Protein AF-A0A4Q2YYF9-F1 (afdb_monomer)

Solvent-accessible surface area (backbone atoms only — not comparable to full-atom values): 12069 Å² total; per-residue (Å²): 69,35,66,49,7,43,33,12,16,37,88,50,88,86,44,60,42,99,84,64,81,44,65,58,60,72,81,36,48,49,81,57,51,71,94,77,40,59,42,54,37,54,42,46,52,50,49,33,54,46,21,55,75,68,75,37,58,54,47,47,40,63,22,28,64,71,52,67,49,74,53,102,87,42,66,35,30,38,32,42,22,100,20,32,44,26,36,84,48,17,44,69,25,68,82,35,46,44,74,30,71,40,60,54,90,83,30,74,89,51,52,39,12,24,14,31,52,35,36,60,44,36,26,34,38,34,38,45,47,80,60,90,97,35,54,32,32,44,35,34,30,32,32,33,44,78,68,59,68,70,57,50,50,53,56,27,68,75,68,55,68,50,32,18,42,30,42,32,36,57,17,71,50,53,73,66,59,45,68,74,61,58,90,59,59,58,36,37,40,32,51,28,92,37,65,73,52,26,50,51,50,48,53,52,42,48,52,52,44,40,74,74,68,31,51,67,44,83,45,55,33,88,55,48,79,92,59,80,127

Secondary structure (DSSP, 8-state):
-HHHHHHT-SS----B-TTSSSBTTTTS-----GGG-HHHHHHHHHHHHHHHHHT----EEEEEEEEEEEETTEEEEEE--SSB--GGGBTTGGGG-B-PBPPTTT-TT--B-BB-BBPPEEEEEEEEEESSSSEEEEEEEEEE----HHHHHHHHHTS-TTS-BEEEEETT--HHHHHHH--SSEEEEEE-SSHHHHHHHHHHHHHHHHHTT-EEEEES-SS-TTS--

pLDDT: mean 95.84, std 5.52, range [49.62, 98.81]

Sequence (229 aa):
DLVEGMLNNSDRPPVRSRDGKRVLHDGKPLVHFNEVDECAGLDGIMTRRVHEALGQPVESTLHDVRWGALHEGEFVWVFLISGAAPPAHFTGGWKGAHGFRQPAMYFPKGGSTLHGISRPGEIIWSRVFVKGDRLHMDIGRGKAIELPEEETRARLEGTTPQWPIMHAVIYGVSRDQFMARHQANHVQVAYADSPGKADACLFAKASFARSLGMTVTLCGELSDPSNPS

Radius of gyration: 17.06 Å; Cα contacts (8 Å, |Δi|>4): 512; chains: 1; bounding box: 44×43×47 Å

Nearest PDB structures (foldseek):
  3a9r-assembly1_A  TM=7.922E-01  e=5.470E-12  Aeribacillus pallidus
  1fui-assembly1_A  TM=7.772E-01  e=7.875E-12  Escherichia coli K-12
  4c21-assembly1_B  TM=7.700E-01  e=4.060E-11  Streptococcus pneumoniae TIGR4
  6k1g-assembly1_D  TM=7.700E-01  e=7.920E-11  Raoultella planticola
  4c22-assembly1_B  TM=7.698E-01  e=9.503E-11  Streptococcus pneumoniae TIGR4

Mean predicted aligned error: 3.25 Å

Structure (mmCIF, N/CA/C/O backbone):
data_AF-A0A4Q2YYF9-F1
#
_entry.id   AF-A0A4Q2YYF9-F1
#
loop_
_atom_site.group_PDB
_atom_site.id
_atom_site.type_symbol
_atom_site.label_atom_id
_atom_site.label_alt_id
_atom_site.label_comp_id
_atom_site.label_asym_id
_atom_site.label_entity_id
_atom_site.label_seq_id
_atom_site.pdbx_PDB_ins_code
_atom_site.Cartn_x
_atom_site.Cartn_y
_atom_site.Cartn_z
_atom_site.occupancy
_atom_site.B_iso_or_equiv
_atom_site.auth_seq_id
_atom_site.auth_comp_id
_atom_site.auth_asym_id
_atom_site.auth_atom_id
_atom_site.pdbx_PDB_model_num
ATOM 1 N N . ASP A 1 1 ? 12.441 -10.433 -6.466 1.00 86.31 1 ASP A N 1
ATOM 2 C CA . ASP A 1 1 ? 11.686 -9.200 -6.167 1.00 86.31 1 ASP A CA 1
ATOM 3 C C . ASP A 1 1 ? 11.261 -8.415 -7.392 1.00 86.31 1 ASP A C 1
ATOM 5 O O . ASP A 1 1 ? 10.068 -8.215 -7.526 1.00 86.31 1 ASP A O 1
ATOM 9 N N . LEU A 1 2 ? 12.139 -8.019 -8.330 1.00 91.44 2 LEU A N 1
ATOM 10 C CA . LEU A 1 2 ? 11.708 -7.209 -9.493 1.00 91.44 2 LEU A CA 1
ATOM 11 C C . LEU A 1 2 ? 10.456 -7.751 -10.194 1.00 91.44 2 LEU A C 1
ATOM 13 O O . LEU A 1 2 ? 9.518 -7.011 -10.484 1.00 91.44 2 LEU A O 1
ATOM 17 N N . VAL A 1 3 ? 10.435 -9.064 -10.427 1.00 92.25 3 VAL A N 1
ATOM 18 C CA . VAL A 1 3 ? 9.301 -9.750 -11.050 1.00 92.25 3 VAL A CA 1
ATOM 19 C C . VAL A 1 3 ? 8.027 -9.628 -10.211 1.00 92.25 3 VAL A C 1
ATOM 21 O O . VAL A 1 3 ? 6.958 -9.483 -10.778 1.00 92.25 3 VAL A O 1
ATOM 24 N N . GLU A 1 4 ? 8.117 -9.636 -8.887 1.00 92.31 4 GLU A N 1
ATOM 25 C CA . GLU A 1 4 ? 6.970 -9.588 -7.973 1.00 92.31 4 GLU A CA 1
ATOM 26 C C . GLU A 1 4 ? 6.233 -8.249 -8.080 1.00 92.31 4 GLU A C 1
ATOM 28 O O . GLU A 1 4 ? 5.022 -8.227 -8.301 1.00 92.31 4 GLU A O 1
ATOM 33 N N . GLY A 1 5 ? 6.971 -7.133 -8.042 1.00 93.81 5 GLY A N 1
ATOM 34 C CA . GLY A 1 5 ? 6.396 -5.805 -8.275 1.00 93.81 5 GLY A CA 1
ATOM 35 C C . GLY A 1 5 ? 5.828 -5.669 -9.690 1.00 93.81 5 GLY A C 1
ATOM 36 O O . GLY A 1 5 ? 4.712 -5.189 -9.871 1.00 93.81 5 GLY A O 1
ATOM 37 N N . MET A 1 6 ? 6.546 -6.172 -10.700 1.00 95.25 6 MET A N 1
ATOM 38 C CA . MET A 1 6 ? 6.077 -6.168 -12.090 1.00 95.25 6 MET A CA 1
ATOM 39 C C . MET A 1 6 ? 4.793 -6.990 -12.292 1.00 95.25 6 MET A C 1
ATOM 41 O O . MET A 1 6 ? 3.931 -6.586 -13.068 1.00 95.25 6 MET A O 1
ATOM 45 N N . LEU A 1 7 ? 4.649 -8.140 -11.626 1.00 94.62 7 LEU A N 1
ATOM 46 C CA . LEU A 1 7 ? 3.450 -8.978 -11.723 1.00 94.62 7 LEU A CA 1
ATOM 47 C C . LEU A 1 7 ? 2.224 -8.273 -11.135 1.00 94.62 7 LEU A C 1
ATOM 49 O O . LEU A 1 7 ? 1.142 -8.377 -11.712 1.00 94.62 7 LEU A O 1
ATOM 53 N N . ASN A 1 8 ? 2.409 -7.487 -10.074 1.00 96.00 8 ASN A N 1
ATOM 54 C CA . ASN A 1 8 ? 1.364 -6.654 -9.481 1.00 96.00 8 ASN A CA 1
ATOM 55 C C . ASN A 1 8 ? 1.016 -5.391 -10.295 1.00 96.00 8 ASN A C 1
ATOM 57 O O . ASN A 1 8 ? 0.161 -4.621 -9.860 1.00 96.00 8 ASN A O 1
ATOM 61 N N . ASN A 1 9 ? 1.621 -5.181 -11.470 1.00 96.94 9 ASN A N 1
ATOM 62 C CA . ASN A 1 9 ? 1.365 -4.043 -12.355 1.00 96.94 9 ASN A CA 1
ATOM 63 C C . ASN A 1 9 ? 0.553 -4.465 -13.593 1.00 96.94 9 ASN A C 1
ATOM 65 O O . ASN A 1 9 ? 0.858 -5.492 -14.204 1.00 96.94 9 ASN A O 1
ATOM 69 N N . SER A 1 10 ? -0.460 -3.691 -14.005 1.00 95.44 10 SER A N 1
ATOM 70 C CA . SER A 1 10 ? -1.217 -4.010 -15.234 1.00 95.44 10 SER A CA 1
ATOM 71 C C . SER A 1 10 ? -0.382 -3.805 -16.494 1.00 95.44 10 SER A C 1
ATOM 73 O O . SER A 1 10 ? -0.441 -4.618 -17.416 1.00 95.44 10 SER A O 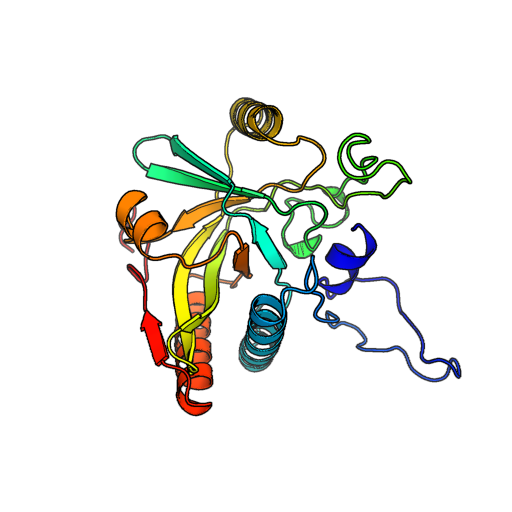1
ATOM 75 N N . ASP A 1 11 ? 0.411 -2.731 -16.517 1.00 95.12 11 ASP A N 1
ATOM 76 C CA . ASP A 1 11 ? 1.368 -2.439 -17.582 1.00 95.12 11 ASP A CA 1
ATOM 77 C C . ASP A 1 11 ? 2.648 -3.253 -17.360 1.00 95.12 11 ASP A C 1
ATOM 79 O O . ASP A 1 11 ? 3.580 -2.828 -16.670 1.00 95.12 11 ASP A O 1
ATOM 83 N N . ARG A 1 12 ? 2.663 -4.480 -17.877 1.00 93.19 12 ARG A N 1
ATOM 84 C CA . ARG A 1 12 ? 3.787 -5.409 -17.736 1.00 93.19 12 ARG A CA 1
ATOM 85 C C . ARG A 1 12 ? 4.057 -6.148 -19.046 1.00 93.19 12 ARG A C 1
ATOM 87 O O . ARG A 1 12 ? 3.134 -6.343 -19.839 1.00 93.19 12 ARG A O 1
ATOM 94 N N . PRO A 1 13 ? 5.294 -6.632 -19.263 1.00 90.56 13 PRO A N 1
ATOM 95 C CA . PRO A 1 13 ? 5.606 -7.480 -20.403 1.00 90.56 13 PRO A CA 1
ATOM 96 C C . PRO A 1 13 ? 4.648 -8.681 -20.504 1.00 90.56 13 PRO A C 1
ATOM 98 O O . PRO A 1 13 ? 4.324 -9.306 -19.483 1.00 90.56 13 PRO A O 1
ATOM 101 N N . PRO A 1 14 ? 4.201 -9.042 -21.719 1.00 89.56 14 PRO A N 1
ATOM 102 C CA . PRO A 1 14 ? 3.251 -10.127 -21.903 1.00 89.56 14 PRO A CA 1
ATOM 103 C C . PRO A 1 14 ? 3.887 -11.469 -21.530 1.00 89.56 14 PRO A C 1
ATOM 105 O O . PRO A 1 14 ? 4.940 -11.847 -22.043 1.00 89.56 14 PRO A O 1
ATOM 108 N N . VAL A 1 15 ? 3.202 -12.232 -20.678 1.00 87.44 15 VAL A N 1
ATOM 109 C CA . VAL A 1 15 ? 3.574 -13.614 -20.340 1.00 87.44 15 VAL A CA 1
ATOM 110 C C . VAL A 1 15 ? 2.622 -14.554 -21.065 1.00 87.44 15 VAL A C 1
ATOM 112 O O . VAL A 1 15 ? 1.407 -14.412 -20.946 1.00 87.44 15 VAL A O 1
ATOM 115 N N . ARG A 1 16 ? 3.151 -15.514 -21.826 1.00 90.88 16 ARG A N 1
ATOM 116 C CA . ARG A 1 16 ? 2.336 -16.482 -22.575 1.00 90.88 16 ARG A CA 1
ATOM 117 C C . ARG A 1 16 ? 2.103 -17.767 -21.782 1.00 90.88 16 ARG A C 1
ATOM 119 O O . ARG A 1 16 ? 2.897 -18.139 -20.923 1.00 90.88 16 ARG A O 1
ATOM 126 N N . SER A 1 17 ? 1.011 -18.460 -22.093 1.00 92.94 17 SER A N 1
ATOM 127 C CA . SER A 1 17 ? 0.781 -19.840 -21.659 1.00 92.94 17 SER A CA 1
ATOM 128 C C . SER A 1 17 ? 1.902 -20.772 -22.120 1.00 92.94 17 SER A C 1
ATOM 130 O O . SER A 1 17 ? 2.616 -20.480 -23.076 1.00 92.94 17 SER A O 1
ATOM 132 N N . ARG A 1 18 ? 2.007 -21.947 -21.483 1.00 93.31 18 ARG A N 1
ATOM 133 C CA . ARG A 1 18 ? 3.005 -22.974 -21.829 1.00 93.31 18 ARG A CA 1
ATOM 134 C C . ARG A 1 18 ? 2.984 -23.376 -23.311 1.00 93.31 18 ARG A C 1
ATOM 136 O O . ARG A 1 18 ? 4.021 -23.712 -23.859 1.00 93.31 18 ARG A O 1
ATOM 143 N N . ASP A 1 19 ? 1.814 -23.353 -23.947 1.00 95.44 19 ASP A N 1
ATOM 144 C CA . ASP A 1 19 ? 1.633 -23.658 -25.373 1.00 95.44 19 ASP A CA 1
ATOM 145 C C . ASP A 1 19 ? 1.806 -22.435 -26.299 1.00 95.44 19 ASP A C 1
ATOM 147 O O . ASP A 1 19 ? 1.623 -22.549 -27.508 1.00 95.44 19 ASP A O 1
ATOM 151 N N . GLY A 1 20 ? 2.114 -21.257 -25.749 1.00 93.81 20 GLY A N 1
ATOM 152 C CA . GLY A 1 20 ? 2.317 -20.007 -26.482 1.00 93.81 20 GLY A CA 1
ATOM 153 C C . GLY A 1 20 ? 1.043 -19.330 -27.002 1.00 93.81 20 GLY A C 1
ATOM 154 O O . GLY A 1 20 ? 1.126 -18.214 -27.526 1.00 93.81 20 GLY A O 1
ATOM 155 N N . LYS A 1 21 ? -0.132 -19.960 -26.856 1.00 95.19 21 LYS A N 1
ATOM 156 C CA . LYS A 1 21 ? -1.362 -19.558 -27.562 1.00 95.19 21 LYS A CA 1
ATOM 157 C C . LYS A 1 21 ? -2.079 -18.355 -26.962 1.00 95.19 21 LYS A C 1
ATOM 159 O O . LYS A 1 21 ? -2.730 -17.623 -27.700 1.00 95.19 21 LYS A O 1
ATOM 164 N N . ARG A 1 22 ? -1.980 -18.138 -25.648 1.00 93.75 22 ARG A N 1
ATOM 165 C CA . ARG A 1 22 ? -2.674 -17.041 -24.954 1.00 93.75 22 ARG A CA 1
ATOM 166 C C . ARG A 1 22 ? -1.706 -16.202 -24.136 1.00 93.75 22 ARG A C 1
ATOM 168 O O . ARG A 1 22 ? -0.812 -16.746 -23.491 1.00 93.75 22 ARG A O 1
ATOM 175 N N . VAL A 1 23 ? -1.918 -14.890 -24.131 1.00 92.44 23 VAL A N 1
ATOM 176 C CA . VAL A 1 23 ? -1.315 -14.002 -23.132 1.00 92.44 23 VAL A CA 1
ATOM 177 C C . VAL A 1 23 ? -2.090 -14.183 -21.829 1.00 92.44 23 VAL A C 1
ATOM 179 O O . VAL A 1 23 ? -3.321 -14.191 -21.812 1.00 92.44 23 VAL A O 1
ATOM 182 N N . LEU A 1 24 ? -1.370 -14.418 -20.740 1.00 90.94 24 LEU A N 1
ATOM 183 C CA . LEU A 1 24 ? -1.941 -14.628 -19.419 1.00 90.94 24 LEU A CA 1
ATOM 184 C C . LEU A 1 24 ? -2.218 -13.274 -18.772 1.00 90.94 24 LEU A C 1
ATOM 186 O O . LEU A 1 24 ? -1.287 -12.496 -18.568 1.00 90.94 24 LEU A O 1
ATOM 190 N N . HIS A 1 25 ? -3.481 -13.042 -18.400 1.00 89.56 25 HIS A N 1
ATOM 191 C CA . HIS A 1 25 ? -3.935 -11.825 -17.719 1.00 89.56 25 HIS A CA 1
ATOM 192 C C . HIS A 1 25 ? -3.511 -10.551 -18.466 1.00 89.56 25 HIS A C 1
ATOM 194 O O . HIS A 1 25 ? -2.865 -9.678 -17.893 1.00 89.56 25 HIS A O 1
ATOM 200 N N . ASP A 1 26 ? -3.829 -10.490 -19.761 1.00 91.94 26 ASP A N 1
ATOM 201 C CA . ASP A 1 26 ? -3.499 -9.344 -20.609 1.00 91.94 26 ASP A CA 1
ATOM 202 C C . ASP A 1 26 ? -4.117 -8.047 -20.066 1.00 91.94 26 ASP A C 1
ATOM 204 O O . ASP A 1 26 ? -5.288 -8.038 -19.674 1.00 91.94 26 ASP A O 1
ATOM 208 N N . GLY A 1 27 ? -3.302 -6.991 -19.982 1.00 91.75 27 GLY A N 1
ATOM 209 C CA . GLY A 1 27 ? -3.667 -5.705 -19.378 1.00 91.75 27 GLY A CA 1
ATOM 210 C C . GLY A 1 27 ? -4.098 -5.776 -17.909 1.00 91.75 27 GLY A C 1
ATOM 211 O O . GLY A 1 27 ? -4.813 -4.891 -17.446 1.00 91.75 27 GLY A O 1
ATOM 212 N N . LYS A 1 28 ? -3.744 -6.846 -17.181 1.00 92.94 28 LYS A N 1
ATOM 213 C CA . LYS A 1 28 ? -4.153 -7.054 -15.786 1.00 92.94 28 LYS A CA 1
ATOM 214 C C . LYS A 1 28 ? -2.980 -7.516 -14.917 1.00 92.94 28 LYS A C 1
ATOM 216 O O . LYS A 1 28 ? -2.133 -8.301 -15.374 1.00 92.94 28 LYS A O 1
ATOM 221 N N . PRO A 1 29 ? -2.965 -7.118 -13.633 1.00 93.69 29 PRO A N 1
ATOM 222 C CA . PRO A 1 29 ? -1.966 -7.601 -12.706 1.00 93.69 29 PRO A CA 1
ATOM 223 C C . PRO A 1 29 ? -2.246 -9.074 -12.403 1.00 93.69 29 PRO A C 1
ATOM 225 O O . PRO A 1 29 ? -3.405 -9.512 -12.294 1.00 93.69 29 PRO A O 1
ATOM 228 N N . LEU A 1 30 ? -1.166 -9.833 -12.268 1.00 93.31 30 LEU A N 1
ATOM 229 C CA . LEU A 1 30 ? -1.165 -11.150 -11.661 1.00 93.31 30 LEU A CA 1
ATOM 230 C C . LEU A 1 30 ? -0.845 -10.951 -10.180 1.00 93.31 30 LEU A C 1
ATOM 232 O O . LEU A 1 30 ? 0.303 -10.682 -9.844 1.00 93.31 30 LEU A O 1
ATOM 236 N N . VAL A 1 31 ? -1.862 -11.066 -9.320 1.00 93.06 31 VAL A N 1
ATOM 237 C CA . VAL A 1 31 ? -1.693 -10.863 -7.874 1.00 93.06 31 VAL A CA 1
ATOM 238 C C . VAL A 1 31 ? -0.555 -11.741 -7.370 1.00 93.06 31 VAL A C 1
ATOM 240 O O . VAL A 1 31 ? -0.626 -12.969 -7.450 1.00 93.06 31 VAL A O 1
ATOM 243 N N . HIS A 1 32 ? 0.478 -11.086 -6.862 1.00 94.00 32 HIS A N 1
ATOM 244 C CA . HIS A 1 32 ? 1.650 -11.695 -6.268 1.00 94.00 32 HIS A CA 1
ATOM 245 C C . HIS A 1 32 ? 1.811 -11.166 -4.845 1.00 94.00 32 HIS A C 1
ATOM 247 O O . HIS A 1 32 ? 1.565 -9.990 -4.579 1.00 94.00 32 HIS A O 1
ATOM 253 N N . PHE A 1 33 ? 2.237 -12.029 -3.932 1.00 93.62 33 PHE A N 1
ATOM 254 C CA . PHE A 1 33 ? 2.455 -11.684 -2.535 1.00 93.62 33 PHE A CA 1
ATOM 255 C C . PHE A 1 33 ? 3.809 -12.229 -2.084 1.00 93.62 33 PHE A C 1
ATOM 257 O O . PHE A 1 33 ? 4.143 -13.392 -2.306 1.00 93.62 33 PHE A O 1
ATOM 264 N N . ASN A 1 34 ? 4.609 -11.341 -1.508 1.00 89.81 34 ASN A N 1
ATOM 265 C CA . ASN A 1 34 ? 5.930 -11.619 -0.971 1.00 89.81 34 ASN A CA 1
ATOM 266 C C . ASN A 1 34 ? 5.864 -12.610 0.199 1.00 89.81 34 ASN A C 1
ATOM 268 O O . ASN A 1 34 ? 4.850 -12.728 0.887 1.00 89.81 34 ASN A O 1
ATOM 272 N N . GLU A 1 35 ? 6.974 -13.323 0.407 1.00 93.25 35 GLU A N 1
ATOM 273 C CA . GLU A 1 35 ? 7.238 -14.135 1.607 1.00 93.25 35 GLU A CA 1
ATOM 274 C C . GLU A 1 35 ? 6.212 -15.247 1.891 1.00 93.25 35 GLU A C 1
ATOM 276 O O . GLU A 1 35 ? 6.158 -15.783 2.994 1.00 93.25 35 GLU A O 1
ATOM 281 N N . VAL A 1 36 ? 5.428 -15.642 0.881 1.00 93.56 36 VAL A N 1
ATOM 282 C CA . VAL A 1 36 ? 4.359 -16.646 1.022 1.00 93.56 36 VAL A CA 1
ATOM 283 C C . VAL A 1 36 ? 3.325 -16.225 2.086 1.00 93.56 36 VAL A C 1
ATOM 285 O O . VAL A 1 36 ? 2.692 -17.061 2.724 1.00 93.56 36 VAL A O 1
ATOM 288 N N . ASP A 1 37 ? 3.121 -14.916 2.276 1.00 96.69 37 ASP A N 1
ATOM 289 C CA . ASP A 1 37 ? 2.081 -14.391 3.165 1.00 96.69 37 ASP A CA 1
ATOM 290 C C . ASP A 1 37 ? 0.688 -14.599 2.547 1.00 96.69 37 ASP A C 1
ATOM 292 O O . ASP A 1 37 ? 0.147 -13.746 1.840 1.00 96.69 37 ASP A O 1
ATOM 296 N N . GLU A 1 38 ? 0.097 -15.765 2.807 1.00 96.81 38 GLU A N 1
ATOM 297 C CA . GLU A 1 38 ? -1.204 -16.163 2.258 1.00 96.81 38 GLU A CA 1
ATOM 298 C C . GLU A 1 38 ? -2.338 -15.207 2.654 1.00 96.81 38 GLU A C 1
ATOM 300 O O . GLU A 1 38 ? -3.281 -15.014 1.882 1.00 96.81 38 GLU A O 1
ATOM 305 N N . CYS A 1 39 ? -2.244 -14.566 3.825 1.00 97.75 39 CYS A N 1
ATOM 306 C CA . CYS A 1 39 ? -3.216 -13.561 4.247 1.00 97.75 39 CYS A CA 1
ATOM 307 C C . CYS A 1 39 ? -3.131 -12.311 3.364 1.00 97.75 39 CYS A C 1
ATOM 309 O O . CYS A 1 39 ? -4.165 -11.815 2.912 1.00 97.75 39 CYS A O 1
ATOM 311 N N . ALA A 1 40 ? -1.919 -11.838 3.058 1.00 97.38 40 ALA A N 1
ATOM 312 C CA . ALA A 1 40 ? -1.724 -10.762 2.088 1.00 97.38 40 ALA A CA 1
ATOM 313 C C . ALA A 1 40 ? -2.145 -11.183 0.669 1.00 97.38 40 ALA A C 1
ATOM 315 O O . ALA A 1 40 ? -2.748 -10.394 -0.055 1.00 97.38 40 ALA A O 1
ATOM 316 N N . GLY A 1 41 ? -1.908 -12.440 0.283 1.00 97.31 41 GLY A N 1
ATOM 317 C CA . GLY A 1 41 ? -2.369 -12.990 -0.994 1.00 97.31 41 GLY A CA 1
ATOM 318 C C . GLY A 1 41 ? -3.893 -12.966 -1.143 1.00 97.31 41 GLY A C 1
ATOM 319 O O . GLY A 1 41 ? -4.415 -12.474 -2.148 1.00 97.31 41 GLY A O 1
ATOM 320 N N . LEU A 1 42 ? -4.621 -13.446 -0.129 1.00 98.12 42 LEU A N 1
ATOM 321 C CA . LEU A 1 42 ? -6.086 -13.400 -0.094 1.00 98.12 42 LEU A CA 1
ATOM 322 C C . LEU A 1 42 ? -6.599 -11.955 -0.147 1.00 98.12 42 LEU A C 1
ATOM 324 O O . LEU A 1 42 ? -7.501 -11.646 -0.932 1.00 98.12 42 LEU A O 1
ATOM 328 N N . ASP A 1 43 ? -5.990 -11.071 0.641 1.00 98.50 43 ASP A N 1
ATOM 329 C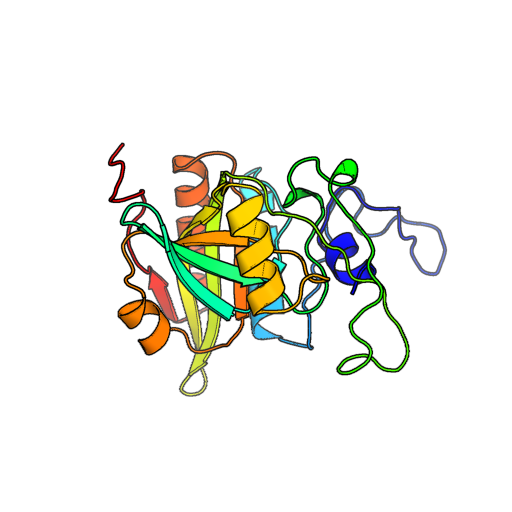 CA . ASP A 1 43 ? -6.296 -9.644 0.657 1.00 98.50 43 ASP A CA 1
ATOM 330 C C . ASP A 1 43 ? -6.100 -9.006 -0.736 1.00 98.50 43 ASP A C 1
ATOM 332 O O . ASP A 1 43 ? -7.018 -8.386 -1.285 1.00 98.50 43 ASP A O 1
ATOM 336 N N . GLY A 1 44 ? -4.950 -9.234 -1.375 1.00 97.81 44 GLY A N 1
ATOM 337 C CA . GLY A 1 44 ? -4.643 -8.744 -2.720 1.00 97.81 44 GLY A CA 1
ATOM 338 C C . GLY A 1 44 ? -5.632 -9.237 -3.783 1.00 97.81 44 GLY A C 1
ATOM 339 O O . GLY A 1 44 ? -6.074 -8.458 -4.632 1.00 97.81 44 GLY A O 1
ATOM 340 N N . ILE A 1 45 ? -6.069 -10.502 -3.714 1.00 97.75 45 ILE A N 1
ATOM 341 C CA . ILE A 1 45 ? -7.098 -11.045 -4.621 1.00 97.75 45 ILE A CA 1
ATOM 342 C C . ILE A 1 45 ? -8.428 -10.311 -4.436 1.00 97.75 45 ILE A C 1
ATOM 344 O O . ILE A 1 45 ? -9.073 -9.947 -5.427 1.00 97.75 45 ILE A O 1
ATOM 348 N N . MET A 1 46 ? -8.849 -10.094 -3.189 1.00 98.44 46 MET A N 1
ATOM 349 C CA . MET A 1 46 ? -10.082 -9.366 -2.890 1.00 98.44 46 MET A CA 1
ATOM 350 C C . MET A 1 46 ? -9.998 -7.914 -3.358 1.00 98.44 46 MET A C 1
ATOM 352 O O . MET A 1 46 ? -10.920 -7.439 -4.019 1.00 98.44 46 MET A O 1
ATOM 356 N N . THR A 1 47 ? -8.873 -7.252 -3.084 1.00 98.50 47 THR A N 1
ATOM 357 C CA . THR A 1 47 ? -8.571 -5.885 -3.529 1.00 98.50 47 THR A CA 1
ATOM 358 C C . THR A 1 47 ? -8.721 -5.760 -5.035 1.00 98.50 47 THR A C 1
ATOM 360 O O . THR A 1 47 ? -9.538 -4.973 -5.506 1.00 98.50 47 THR A O 1
ATOM 363 N N . ARG A 1 48 ? -8.018 -6.609 -5.795 1.00 97.69 48 ARG A N 1
ATOM 364 C CA . ARG A 1 48 ? -8.065 -6.605 -7.260 1.00 97.69 48 ARG A CA 1
ATOM 365 C C . ARG A 1 48 ? -9.492 -6.787 -7.779 1.00 97.69 48 ARG A C 1
ATOM 367 O O . ARG A 1 48 ? -9.893 -6.071 -8.687 1.00 97.69 48 ARG A O 1
ATOM 374 N N . ARG A 1 49 ? -10.263 -7.730 -7.221 1.00 97.88 49 ARG A N 1
ATOM 375 C CA . ARG A 1 49 ? -11.651 -7.990 -7.656 1.00 97.88 49 ARG A CA 1
ATOM 376 C C . ARG A 1 49 ? -12.575 -6.802 -7.397 1.00 97.88 49 ARG A C 1
ATOM 378 O O . ARG A 1 49 ? -13.375 -6.470 -8.265 1.00 97.88 49 ARG A O 1
ATOM 385 N N . VAL A 1 50 ? -12.465 -6.181 -6.223 1.00 98.62 50 VAL A N 1
ATOM 386 C CA . VAL A 1 50 ? -13.274 -5.010 -5.856 1.00 98.62 50 VAL A CA 1
ATOM 387 C C . VAL A 1 50 ? -12.914 -3.817 -6.733 1.00 98.62 50 VAL A C 1
ATOM 389 O O . VAL A 1 50 ? -13.804 -3.208 -7.319 1.00 98.62 50 VAL A O 1
ATOM 392 N N . HIS A 1 51 ? -11.624 -3.518 -6.877 1.00 98.62 51 HIS A N 1
ATOM 393 C CA . HIS A 1 51 ? -11.166 -2.389 -7.682 1.00 98.62 51 HIS A CA 1
ATOM 394 C C . HIS A 1 51 ? -11.531 -2.569 -9.163 1.00 98.62 51 HIS A C 1
ATOM 396 O O . HIS A 1 51 ? -12.061 -1.645 -9.773 1.00 98.62 51 HIS A O 1
ATOM 402 N N . GLU A 1 52 ? -11.365 -3.776 -9.717 1.00 97.94 52 GLU A N 1
ATOM 403 C CA . GLU A 1 52 ? -11.773 -4.098 -11.092 1.00 97.94 52 GLU A CA 1
ATOM 404 C C . GLU A 1 52 ? -13.286 -3.891 -11.294 1.00 97.94 52 GLU A C 1
ATOM 406 O O . GLU A 1 52 ? -13.695 -3.291 -12.285 1.00 97.94 52 GLU A O 1
ATOM 411 N N . ALA A 1 53 ? -14.119 -4.313 -10.335 1.00 98.38 53 ALA A N 1
ATOM 412 C CA . ALA A 1 53 ? -15.571 -4.128 -10.400 1.00 98.38 53 ALA A CA 1
ATOM 413 C C . ALA A 1 53 ? -16.011 -2.656 -10.283 1.00 98.38 53 ALA A C 1
ATOM 415 O O . ALA A 1 53 ? -17.044 -2.280 -10.835 1.00 98.38 53 ALA A O 1
ATOM 416 N N . LEU A 1 54 ? -15.239 -1.826 -9.577 1.00 98.44 54 LEU A N 1
ATOM 417 C CA . LEU A 1 54 ? -15.520 -0.399 -9.384 1.00 98.44 54 LEU A CA 1
ATOM 418 C C . LEU A 1 54 ? -14.853 0.508 -10.431 1.00 98.44 54 LEU A C 1
ATOM 420 O O . LEU A 1 54 ? -15.042 1.727 -10.382 1.00 98.44 54 LEU A O 1
ATOM 424 N N . GLY A 1 55 ? -14.083 -0.063 -11.364 1.00 98.19 55 GLY A N 1
ATOM 425 C CA . GLY A 1 55 ? -13.303 0.699 -12.341 1.00 98.19 55 GLY A CA 1
ATOM 426 C C . GLY A 1 55 ? -12.247 1.579 -11.671 1.00 98.19 55 GLY A C 1
ATOM 427 O O . GLY A 1 55 ? -12.143 2.758 -11.988 1.00 98.19 55 GLY A O 1
ATOM 428 N N . GLN A 1 56 ? -11.542 1.034 -10.681 1.00 98.56 56 GLN A N 1
ATOM 429 C CA . GLN A 1 56 ? -10.475 1.695 -9.926 1.00 98.56 56 GLN A CA 1
ATOM 430 C C . GLN A 1 56 ? -9.114 1.052 -10.227 1.00 98.56 56 GLN A C 1
ATOM 432 O O . GLN A 1 56 ? -9.089 -0.074 -10.739 1.00 98.56 56 GLN A O 1
ATOM 437 N N . PRO A 1 57 ? -7.986 1.726 -9.917 1.00 98.19 57 PRO A N 1
ATOM 438 C CA . PRO A 1 57 ? -6.649 1.164 -10.099 1.00 98.19 57 PRO A CA 1
ATOM 439 C C . PRO A 1 57 ? -6.539 -0.214 -9.447 1.00 98.19 57 PRO A C 1
ATOM 441 O O . PRO A 1 57 ? -6.930 -0.389 -8.296 1.00 98.19 57 PRO A O 1
ATOM 444 N N . VAL A 1 58 ? -6.045 -1.209 -10.180 1.00 98.00 58 VAL A N 1
ATOM 445 C CA . VAL A 1 58 ? -6.051 -2.619 -9.741 1.00 98.00 58 VAL A CA 1
ATOM 446 C C . VAL A 1 58 ? -4.712 -3.063 -9.155 1.00 98.00 58 VAL A C 1
ATOM 448 O O . VAL A 1 58 ? -4.612 -4.156 -8.592 1.00 98.00 58 VAL A O 1
ATOM 451 N N . GLU A 1 59 ? -3.685 -2.227 -9.288 1.00 98.19 59 GLU A N 1
ATOM 452 C CA . GLU A 1 59 ? -2.360 -2.430 -8.727 1.00 98.19 59 GLU A CA 1
ATOM 453 C C . GLU A 1 59 ? -2.398 -2.268 -7.212 1.00 98.19 59 GLU A C 1
ATOM 455 O O . GLU A 1 59 ? -2.768 -1.225 -6.667 1.00 98.19 59 GLU A O 1
ATOM 460 N N . SER A 1 60 ? -1.955 -3.307 -6.521 1.00 97.25 60 SER A N 1
ATOM 461 C CA . SER A 1 60 ? -1.818 -3.306 -5.072 1.00 97.25 60 SER A CA 1
ATOM 462 C C . SER A 1 60 ? -0.559 -4.061 -4.690 1.00 97.25 60 SER A C 1
ATOM 464 O O . SER A 1 60 ? -0.074 -4.900 -5.451 1.00 97.25 60 SER A O 1
ATOM 466 N N . THR A 1 61 ? -0.032 -3.765 -3.513 1.00 96.56 61 THR A N 1
ATOM 467 C CA . THR A 1 61 ? 1.073 -4.526 -2.942 1.00 96.56 61 THR A CA 1
ATOM 468 C C . THR A 1 61 ? 0.970 -4.510 -1.433 1.00 96.56 61 THR A C 1
ATOM 470 O O . THR A 1 61 ? 0.343 -3.623 -0.848 1.00 96.56 61 THR A O 1
ATOM 473 N N . LEU A 1 62 ? 1.595 -5.495 -0.808 1.00 95.94 62 LEU A N 1
ATOM 474 C CA . LEU A 1 62 ? 1.868 -5.427 0.612 1.00 95.94 62 LEU A CA 1
ATOM 475 C C . LEU A 1 62 ? 3.125 -4.586 0.860 1.00 95.94 62 LEU A C 1
ATOM 477 O O . LEU A 1 62 ? 4.054 -4.589 0.052 1.00 95.94 62 LEU A O 1
ATOM 481 N N . HIS A 1 63 ? 3.135 -3.875 1.978 1.00 98.06 63 HIS A N 1
ATOM 482 C CA . HIS A 1 63 ? 4.282 -3.173 2.531 1.00 98.06 63 HIS A CA 1
ATOM 483 C C . HIS A 1 63 ? 4.569 -3.684 3.932 1.00 98.06 63 HIS A C 1
ATOM 485 O O . HIS A 1 63 ? 3.638 -3.975 4.679 1.00 98.06 63 HIS A O 1
ATOM 491 N N . ASP A 1 64 ? 5.839 -3.729 4.326 1.00 98.00 64 ASP A N 1
ATOM 492 C CA . ASP A 1 64 ? 6.155 -3.766 5.747 1.00 98.00 64 ASP A CA 1
ATOM 493 C C . ASP A 1 64 ? 5.846 -2.411 6.383 1.00 98.00 64 ASP A C 1
ATOM 495 O O . ASP A 1 64 ? 6.262 -1.359 5.886 1.00 98.00 64 ASP A O 1
ATOM 499 N N . VAL A 1 65 ? 5.196 -2.449 7.539 1.00 97.81 65 VAL A N 1
ATOM 500 C CA . VAL A 1 65 ? 5.099 -1.324 8.467 1.00 97.81 65 VAL A CA 1
ATOM 501 C C . VAL A 1 65 ? 6.437 -1.232 9.204 1.00 97.81 65 VAL A C 1
ATOM 503 O O . VAL A 1 65 ? 6.660 -1.939 10.186 1.00 97.81 65 VAL A O 1
ATOM 506 N N . ARG A 1 66 ? 7.369 -0.408 8.705 1.00 96.94 66 ARG A N 1
ATOM 507 C CA . ARG A 1 66 ? 8.744 -0.372 9.236 1.00 96.94 66 ARG A CA 1
ATOM 508 C C . ARG A 1 66 ? 8.880 0.514 10.466 1.00 96.94 66 ARG A C 1
ATOM 510 O O . ARG A 1 66 ? 9.313 0.046 11.513 1.00 96.94 66 ARG A O 1
ATOM 517 N N . TRP A 1 67 ? 8.558 1.794 10.325 1.00 97.38 67 TRP A N 1
ATOM 518 C CA . TRP A 1 67 ? 8.593 2.792 11.397 1.00 97.38 67 TRP A CA 1
ATOM 519 C C . TRP A 1 67 ? 7.847 4.051 10.939 1.00 97.38 67 TRP A C 1
ATOM 521 O O . TRP A 1 67 ? 7.292 4.076 9.845 1.00 97.38 67 TRP A O 1
ATOM 531 N N . GLY A 1 68 ? 7.813 5.100 11.755 1.00 96.94 68 GLY A N 1
ATOM 532 C CA . GLY A 1 68 ? 7.265 6.394 11.358 1.00 96.94 68 GLY A CA 1
ATOM 533 C C . GLY A 1 68 ? 7.735 7.517 12.274 1.00 96.94 68 GLY A C 1
ATOM 534 O O . GLY A 1 68 ? 8.275 7.266 13.354 1.00 96.94 68 GLY A O 1
ATOM 535 N N . ALA A 1 69 ? 7.529 8.751 11.834 1.00 97.25 69 ALA A N 1
ATOM 536 C CA . ALA A 1 69 ? 7.864 9.958 12.581 1.00 97.25 69 ALA A CA 1
ATOM 537 C C . ALA A 1 69 ? 6.901 11.090 12.221 1.00 97.25 69 ALA A C 1
ATOM 539 O O . ALA A 1 69 ? 6.283 11.070 11.154 1.00 97.25 69 ALA A O 1
ATOM 540 N N . LEU A 1 70 ? 6.789 12.072 13.118 1.00 96.94 70 LEU A N 1
ATOM 541 C CA . LEU A 1 70 ? 6.018 13.283 12.861 1.00 96.94 70 LEU A CA 1
ATOM 542 C C . LEU A 1 70 ? 6.677 14.109 11.751 1.00 96.94 70 LEU A C 1
ATOM 544 O O . LEU A 1 70 ? 7.889 14.315 11.775 1.00 96.94 70 LEU A O 1
ATOM 548 N N . HIS A 1 71 ? 5.861 14.611 10.835 1.00 94.75 71 HIS A N 1
ATOM 549 C CA . HIS A 1 71 ? 6.205 15.607 9.829 1.00 94.75 71 HIS A CA 1
ATOM 550 C C . HIS A 1 71 ? 5.099 16.664 9.854 1.00 94.75 71 HIS A C 1
ATOM 552 O O . HIS A 1 71 ? 3.929 16.324 9.722 1.00 94.75 71 HIS A O 1
ATOM 558 N N . GLU A 1 72 ? 5.455 17.919 10.132 1.00 91.94 72 GLU A N 1
ATOM 559 C CA . GLU A 1 72 ? 4.500 19.043 10.205 1.00 91.94 72 GLU A CA 1
ATOM 560 C C . GLU A 1 72 ? 3.257 18.783 11.091 1.00 91.94 72 GLU A C 1
ATOM 562 O O . GLU A 1 72 ? 2.166 19.279 10.841 1.00 91.94 72 GLU A O 1
ATOM 567 N N . GLY A 1 73 ? 3.426 18.009 12.171 1.00 89.94 73 GLY A N 1
ATOM 568 C CA . GLY A 1 73 ? 2.348 17.670 13.111 1.00 89.94 73 GLY A CA 1
ATOM 569 C C . GLY A 1 73 ? 1.525 16.430 12.739 1.00 89.94 73 GLY A C 1
ATOM 570 O O . GLY A 1 73 ? 0.735 15.970 13.562 1.00 89.94 73 GLY A O 1
ATOM 571 N N . GLU A 1 74 ? 1.756 15.834 11.570 1.00 92.00 74 GLU A N 1
ATOM 572 C CA . GLU A 1 74 ? 1.118 14.599 11.107 1.00 92.00 74 GLU A CA 1
ATOM 573 C C . GLU A 1 74 ? 2.069 13.401 11.278 1.00 92.00 74 GLU A C 1
ATOM 575 O O . GLU A 1 74 ? 3.271 13.502 11.031 1.00 92.00 74 GLU A O 1
ATOM 580 N N . PHE A 1 75 ? 1.573 12.247 11.740 1.00 97.19 75 PHE A N 1
ATOM 581 C CA . PHE A 1 75 ? 2.416 11.053 11.877 1.00 97.19 75 PHE A CA 1
ATOM 582 C C . PHE A 1 75 ? 2.518 10.311 10.545 1.00 97.19 75 PHE A C 1
ATOM 584 O O . PHE A 1 75 ? 1.535 9.748 10.064 1.00 97.19 75 PHE A O 1
ATOM 591 N N . VAL A 1 76 ? 3.728 10.268 9.986 1.00 98.31 76 VAL A N 1
ATOM 592 C CA . VAL A 1 76 ? 3.995 9.690 8.668 1.00 98.31 76 VAL A CA 1
ATOM 593 C C . VAL A 1 76 ? 4.746 8.373 8.811 1.00 98.31 76 VAL A C 1
ATOM 595 O O . VAL A 1 76 ? 5.900 8.328 9.265 1.00 98.31 76 VAL A O 1
ATOM 598 N N . TRP A 1 77 ? 4.089 7.301 8.384 1.00 98.56 77 TRP A N 1
ATOM 599 C CA . TRP A 1 77 ? 4.634 5.956 8.312 1.00 98.56 77 TRP A CA 1
ATOM 600 C C . TRP A 1 77 ? 5.578 5.786 7.128 1.00 98.56 77 TRP A C 1
ATOM 602 O O . TRP A 1 77 ? 5.347 6.303 6.038 1.00 98.56 77 TRP A O 1
ATOM 612 N N . VAL A 1 78 ? 6.610 4.982 7.341 1.00 98.56 78 VAL A N 1
ATOM 613 C CA . VAL A 1 78 ? 7.461 4.400 6.310 1.00 98.56 78 VAL A CA 1
ATOM 614 C C . VAL A 1 78 ? 6.939 2.994 6.028 1.00 98.56 78 VAL A C 1
ATOM 616 O O . VAL A 1 78 ? 7.200 2.047 6.777 1.00 98.56 78 VAL A O 1
ATOM 619 N N . PHE A 1 79 ? 6.171 2.879 4.949 1.00 98.62 79 PHE A N 1
ATOM 620 C CA . PHE A 1 79 ? 5.706 1.614 4.391 1.00 98.62 79 PHE A CA 1
ATOM 621 C C . PHE A 1 79 ? 6.686 1.169 3.310 1.00 98.62 79 PHE A C 1
ATOM 623 O O . PHE A 1 79 ? 6.819 1.810 2.266 1.00 98.62 79 PHE A O 1
ATOM 630 N N . LEU A 1 80 ? 7.421 0.090 3.566 1.00 97.69 80 LEU A N 1
ATOM 631 C CA . LEU A 1 80 ? 8.631 -0.217 2.803 1.00 97.69 80 LEU A CA 1
ATOM 632 C C . LEU A 1 80 ? 8.842 -1.731 2.735 1.00 97.69 80 LEU A C 1
ATOM 634 O O . LEU A 1 80 ? 9.385 -2.344 3.654 1.00 97.69 80 LEU A O 1
ATOM 638 N N . ILE A 1 81 ? 8.353 -2.322 1.642 1.00 96.25 81 ILE A N 1
ATOM 639 C CA . ILE A 1 81 ? 8.425 -3.761 1.369 1.00 96.25 81 ILE A CA 1
ATOM 640 C C . ILE A 1 81 ? 9.856 -4.199 1.059 1.00 96.25 81 ILE A C 1
ATOM 642 O O . ILE A 1 81 ? 10.585 -3.496 0.358 1.00 96.25 81 ILE A O 1
ATOM 646 N N . SER A 1 82 ? 10.224 -5.396 1.514 1.00 94.06 82 SER A N 1
ATOM 647 C CA . SER A 1 82 ? 11.531 -6.052 1.361 1.00 94.06 82 SER A CA 1
ATOM 648 C C . SER A 1 82 ? 11.947 -6.425 -0.079 1.00 94.06 82 SER A C 1
ATOM 650 O O . SER A 1 82 ? 12.678 -7.394 -0.301 1.00 94.06 82 SER A O 1
ATOM 652 N N . GLY A 1 83 ? 11.554 -5.653 -1.097 1.00 94.00 83 GLY A N 1
ATOM 653 C CA . GLY A 1 83 ? 12.010 -5.922 -2.457 1.00 94.00 83 GLY A CA 1
ATOM 654 C C . GLY A 1 83 ? 11.390 -5.086 -3.568 1.00 94.00 83 GLY A C 1
ATOM 655 O O . GLY A 1 83 ? 12.125 -4.437 -4.314 1.00 94.00 83 GLY A O 1
ATOM 656 N N . ALA A 1 84 ? 10.071 -5.137 -3.751 1.00 96.06 84 ALA A N 1
ATOM 657 C CA . ALA A 1 84 ? 9.444 -4.587 -4.951 1.00 96.06 84 ALA A CA 1
ATOM 658 C C . ALA A 1 84 ? 7.987 -4.172 -4.739 1.00 96.06 84 ALA A C 1
ATOM 660 O O . ALA A 1 84 ? 7.230 -4.857 -4.062 1.00 96.06 84 ALA A O 1
ATOM 661 N N . ALA A 1 85 ? 7.597 -3.084 -5.397 1.00 97.38 85 ALA A N 1
ATOM 662 C CA . ALA A 1 85 ? 6.226 -2.594 -5.495 1.00 97.38 85 ALA A CA 1
ATOM 663 C C . ALA A 1 85 ? 5.893 -2.328 -6.978 1.00 97.38 85 ALA A C 1
ATOM 665 O O . ALA A 1 85 ? 6.814 -2.192 -7.793 1.00 97.38 85 ALA A O 1
ATOM 666 N N . PRO A 1 86 ? 4.609 -2.315 -7.375 1.00 97.62 86 PRO A N 1
ATOM 667 C CA . PRO A 1 86 ? 4.230 -2.114 -8.766 1.00 97.62 86 PRO A CA 1
ATOM 668 C C . PRO A 1 86 ? 4.585 -0.698 -9.238 1.00 97.62 86 PRO A C 1
ATOM 670 O O . PRO A 1 86 ? 4.294 0.265 -8.532 1.00 97.62 86 PRO A O 1
ATOM 673 N N . PRO A 1 87 ? 5.146 -0.528 -10.449 1.00 97.94 87 PRO A N 1
ATOM 674 C CA . PRO A 1 87 ? 5.505 0.786 -10.974 1.00 97.94 87 PRO A CA 1
ATOM 675 C C . PRO A 1 87 ? 4.371 1.809 -10.995 1.00 97.94 87 PRO A C 1
ATOM 677 O O . PRO A 1 87 ? 4.643 2.990 -10.823 1.00 97.94 87 PRO A O 1
ATOM 680 N N . ALA A 1 88 ? 3.107 1.398 -11.138 1.00 98.00 88 ALA A N 1
ATOM 681 C CA . ALA A 1 88 ? 1.953 2.299 -11.036 1.00 98.00 88 ALA A CA 1
ATOM 682 C C . ALA A 1 88 ? 1.828 3.011 -9.672 1.00 98.00 88 ALA A C 1
ATOM 684 O O . ALA A 1 88 ? 1.123 4.021 -9.560 1.00 98.00 88 ALA A O 1
ATOM 685 N N . HIS A 1 89 ? 2.486 2.491 -8.632 1.00 98.31 89 HIS A N 1
ATOM 686 C CA . HIS A 1 89 ? 2.568 3.141 -7.327 1.00 98.31 89 HIS A CA 1
ATOM 687 C C . HIS A 1 89 ? 3.647 4.219 -7.289 1.00 98.31 89 HIS A C 1
ATOM 689 O O . HIS A 1 89 ? 3.566 5.080 -6.428 1.00 98.31 89 HIS A O 1
ATOM 695 N N . PHE A 1 90 ? 4.622 4.230 -8.198 1.00 98.56 90 PHE A N 1
ATOM 696 C CA . PHE A 1 90 ? 5.736 5.176 -8.153 1.00 98.56 90 PHE A CA 1
ATOM 697 C C . PHE A 1 90 ? 5.442 6.490 -8.867 1.00 98.56 90 PHE A C 1
ATOM 699 O O . PHE A 1 90 ? 4.768 6.536 -9.903 1.00 98.56 90 PHE A O 1
ATOM 706 N N . THR A 1 91 ? 6.032 7.568 -8.357 1.00 98.25 91 THR A N 1
ATOM 707 C CA . THR A 1 91 ? 6.128 8.833 -9.088 1.00 98.25 91 THR A CA 1
ATOM 708 C C . THR A 1 91 ? 6.854 8.588 -10.411 1.00 98.25 91 THR A C 1
ATOM 710 O O . THR A 1 91 ? 7.977 8.100 -10.432 1.00 98.25 91 THR A O 1
ATOM 713 N N . GLY A 1 92 ? 6.205 8.896 -11.538 1.00 97.12 92 GLY A N 1
ATOM 714 C CA . GLY A 1 92 ? 6.769 8.671 -12.876 1.00 97.12 92 GLY A CA 1
ATOM 715 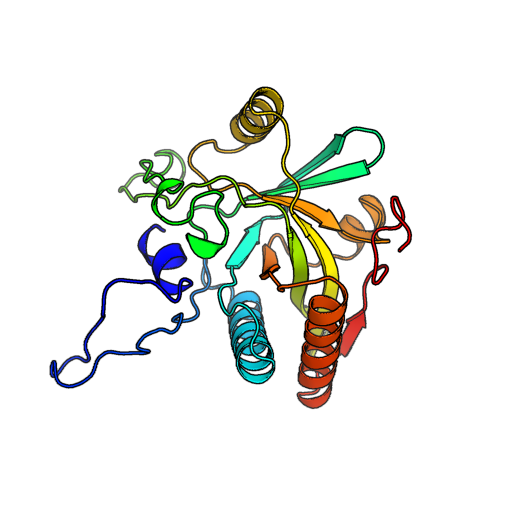C C . GLY A 1 92 ? 6.614 7.245 -13.428 1.00 97.12 92 GLY A C 1
ATOM 716 O O . GLY A 1 92 ? 7.122 6.963 -14.519 1.00 97.12 92 GLY A O 1
ATOM 717 N N . GLY A 1 93 ? 5.903 6.350 -12.736 1.00 97.62 93 GLY A N 1
ATOM 718 C CA . GLY A 1 93 ? 5.643 4.997 -13.227 1.00 97.62 93 GLY A CA 1
ATOM 719 C C . GLY A 1 93 ? 6.932 4.193 -1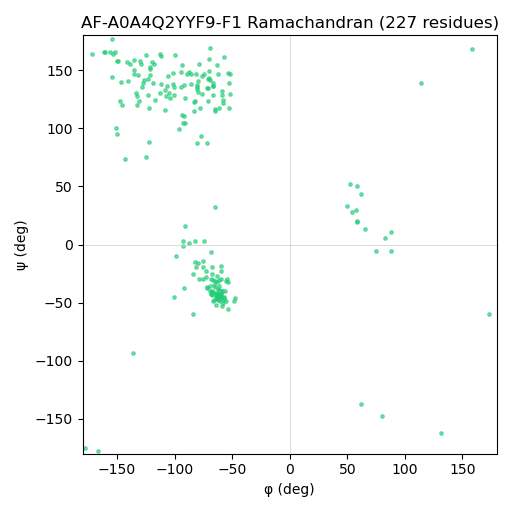3.426 1.00 97.62 93 GLY A C 1
ATOM 720 O O . GLY A 1 93 ? 7.882 4.301 -12.654 1.00 97.62 93 GLY A O 1
ATOM 721 N N . TRP A 1 94 ? 7.019 3.456 -14.536 1.00 97.19 94 TRP A N 1
ATOM 722 C CA . TRP A 1 94 ? 8.247 2.757 -14.940 1.00 97.19 94 TRP A CA 1
ATOM 723 C C . TRP A 1 94 ? 9.479 3.664 -15.056 1.00 97.19 94 TRP A C 1
ATOM 725 O O . TRP A 1 94 ? 10.586 3.203 -14.798 1.00 97.19 94 TRP A O 1
ATOM 735 N N . LYS A 1 95 ? 9.317 4.945 -15.423 1.00 97.69 95 LYS A N 1
ATOM 736 C CA . LYS A 1 95 ? 10.451 5.881 -15.538 1.00 97.69 95 LYS A CA 1
ATOM 737 C C . LYS A 1 95 ? 11.011 6.306 -14.180 1.00 97.69 95 LYS A C 1
ATOM 739 O O . LYS A 1 95 ? 12.160 6.725 -14.130 1.00 97.69 95 LYS A O 1
ATOM 744 N N . GLY A 1 96 ? 10.210 6.210 -13.119 1.00 97.06 96 GLY A N 1
ATOM 745 C CA . GLY A 1 96 ? 10.650 6.426 -11.739 1.00 97.06 96 GLY A CA 1
ATOM 746 C C . GLY A 1 96 ? 11.090 5.146 -11.031 1.00 97.06 96 GLY A C 1
ATOM 747 O O . GLY A 1 96 ? 11.400 5.184 -9.842 1.00 97.06 96 GLY A O 1
ATOM 748 N N . ALA A 1 97 ? 11.091 4.009 -11.734 1.00 97.38 97 ALA A N 1
ATOM 749 C CA . ALA A 1 97 ? 11.490 2.732 -11.175 1.00 97.38 97 ALA A CA 1
ATOM 750 C C . ALA A 1 97 ? 12.988 2.474 -11.393 1.00 97.38 97 ALA A C 1
ATOM 752 O O . ALA A 1 97 ? 13.519 2.660 -12.489 1.00 97.38 97 ALA A O 1
ATOM 753 N N . HIS A 1 98 ? 13.656 1.961 -10.363 1.00 97.00 98 HIS A N 1
ATOM 754 C CA . HIS A 1 98 ? 15.070 1.603 -10.394 1.00 97.00 98 HIS A CA 1
ATOM 755 C C . HIS A 1 98 ? 15.279 0.168 -9.908 1.00 97.00 98 HIS A C 1
ATOM 757 O O . HIS A 1 98 ? 14.711 -0.267 -8.907 1.00 97.00 98 HIS A O 1
ATOM 763 N N . GLY A 1 99 ? 16.117 -0.584 -10.620 1.00 97.12 99 GLY A N 1
ATOM 764 C CA . GLY A 1 99 ? 16.569 -1.897 -10.174 1.00 97.12 99 GLY A CA 1
ATOM 765 C C . GLY A 1 99 ? 17.869 -1.772 -9.394 1.00 97.12 99 GLY A C 1
ATOM 766 O O . GLY A 1 99 ? 18.908 -1.485 -9.989 1.00 97.12 99 GLY A O 1
ATOM 767 N N . PHE A 1 100 ? 17.837 -2.013 -8.083 1.00 97.44 100 PHE A N 1
ATOM 768 C CA . PHE A 1 100 ? 19.056 -2.136 -7.286 1.00 97.44 100 PHE A CA 1
ATOM 769 C C . PHE A 1 100 ? 19.366 -3.597 -7.009 1.00 97.44 100 PHE A C 1
ATOM 771 O O . PHE A 1 100 ? 18.475 -4.423 -6.815 1.00 97.44 100 PHE A O 1
ATOM 778 N N . ARG A 1 101 ? 20.654 -3.921 -6.915 1.00 97.31 101 ARG A N 1
ATOM 779 C CA . ARG A 1 101 ? 21.079 -5.194 -6.338 1.00 97.31 101 ARG A CA 1
ATOM 780 C C . ARG A 1 101 ? 20.538 -5.281 -4.907 1.00 97.31 101 ARG A C 1
ATOM 782 O O . ARG A 1 101 ? 20.835 -4.411 -4.093 1.00 97.31 101 ARG A O 1
ATOM 789 N N . GLN A 1 102 ? 19.792 -6.344 -4.603 1.00 96.88 102 GLN A N 1
ATOM 790 C CA . GLN A 1 102 ? 19.321 -6.615 -3.242 1.00 96.88 102 GLN A CA 1
ATOM 791 C C . GLN A 1 102 ? 20.498 -6.614 -2.242 1.00 96.88 102 GLN A C 1
ATOM 793 O O . GLN A 1 102 ? 21.592 -7.046 -2.626 1.00 96.88 102 GLN A O 1
ATOM 798 N N . PRO A 1 103 ? 20.326 -6.192 -0.976 1.00 94.94 103 PRO A N 1
ATOM 799 C CA . PRO A 1 103 ? 21.414 -6.192 -0.003 1.00 94.94 103 PRO A CA 1
ATOM 800 C C . PRO A 1 103 ? 21.994 -7.594 0.199 1.00 94.94 103 PRO A C 1
ATOM 802 O O . PRO A 1 103 ? 21.269 -8.551 0.472 1.00 94.94 103 PRO A O 1
ATOM 805 N N . ALA A 1 104 ? 23.318 -7.721 0.086 1.00 95.25 104 ALA A N 1
ATOM 806 C CA . ALA A 1 104 ? 23.997 -9.018 0.146 1.00 95.25 104 ALA A CA 1
ATOM 807 C C . ALA A 1 104 ? 23.828 -9.732 1.498 1.00 95.25 104 ALA A C 1
ATOM 809 O O . ALA A 1 104 ? 23.845 -10.959 1.533 1.00 95.25 104 ALA A O 1
ATOM 810 N N . MET A 1 105 ? 23.629 -8.973 2.583 1.00 94.94 105 MET A N 1
ATOM 811 C CA . MET A 1 105 ? 23.370 -9.510 3.922 1.00 94.94 105 MET A CA 1
ATOM 812 C C . MET A 1 105 ? 22.108 -10.386 3.959 1.00 94.94 105 MET A C 1
ATOM 814 O O . MET A 1 105 ? 22.133 -11.455 4.559 1.00 94.94 105 MET A O 1
ATOM 818 N N . TYR A 1 106 ? 21.029 -9.956 3.298 1.00 91.75 106 TYR A N 1
ATOM 819 C CA . TYR A 1 106 ? 19.754 -10.681 3.267 1.00 91.75 106 TYR A CA 1
ATOM 820 C C . TYR A 1 106 ? 19.665 -11.630 2.065 1.00 91.75 106 TYR A C 1
ATOM 822 O O . TYR A 1 106 ? 19.164 -12.746 2.172 1.00 91.75 106 TYR A O 1
ATOM 830 N N . PHE A 1 107 ? 20.200 -11.201 0.918 1.00 94.69 107 PHE A N 1
ATOM 831 C CA . PHE A 1 107 ? 20.104 -11.910 -0.355 1.00 94.69 107 PHE A CA 1
ATOM 832 C C . PHE A 1 107 ? 21.503 -12.161 -0.940 1.00 94.69 107 PHE A C 1
ATOM 834 O O . PHE A 1 107 ? 21.913 -11.503 -1.912 1.00 94.69 107 PHE A O 1
ATOM 841 N N . PRO A 1 108 ? 22.263 -13.131 -0.394 1.00 94.75 108 PRO A N 1
ATOM 842 C CA . PRO A 1 108 ? 23.653 -13.369 -0.789 1.00 94.75 108 PRO A CA 1
ATOM 843 C C . PRO A 1 108 ? 23.784 -13.754 -2.267 1.00 94.75 108 PRO A C 1
ATOM 845 O O . PRO A 1 108 ? 24.764 -13.404 -2.919 1.00 94.75 108 PRO A O 1
ATOM 848 N N . LYS A 1 109 ? 22.762 -14.413 -2.830 1.00 95.94 109 LYS A N 1
ATOM 849 C CA . LYS A 1 109 ? 22.784 -14.935 -4.205 1.00 95.94 109 LYS A CA 1
ATOM 850 C C . LYS A 1 109 ? 22.462 -13.931 -5.301 1.00 95.94 109 LYS A C 1
ATOM 852 O O . LYS A 1 109 ? 22.691 -14.246 -6.462 1.00 95.94 109 LYS A O 1
ATOM 857 N N . GLY A 1 110 ? 21.905 -12.769 -4.992 1.00 94.12 110 GLY A N 1
ATOM 858 C CA . GLY A 1 110 ? 21.432 -11.888 -6.054 1.00 94.12 110 GLY A CA 1
ATOM 859 C C . GLY A 1 110 ? 20.031 -11.385 -5.824 1.00 94.12 110 GLY A C 1
ATOM 860 O O . GLY A 1 110 ? 19.485 -11.477 -4.732 1.00 94.12 110 GLY A O 1
ATOM 861 N N . GLY A 1 111 ? 19.464 -10.902 -6.918 1.00 95.44 111 GLY A N 1
ATOM 862 C CA . GLY A 1 111 ? 18.146 -10.302 -6.963 1.00 95.44 111 GLY A CA 1
ATOM 863 C C . GLY A 1 111 ? 18.255 -8.825 -7.294 1.00 95.44 111 GLY A C 1
ATOM 864 O O . GLY A 1 111 ? 19.156 -8.131 -6.815 1.00 95.44 111 GLY A O 1
ATOM 865 N N . SER A 1 112 ? 17.337 -8.371 -8.139 1.00 96.62 112 SER A N 1
ATOM 866 C CA . SER A 1 112 ? 17.063 -6.952 -8.306 1.00 96.62 112 SER A CA 1
ATOM 867 C C . SER A 1 112 ? 15.811 -6.618 -7.516 1.00 96.62 112 SER A C 1
ATOM 869 O O . SER A 1 112 ? 14.817 -7.346 -7.615 1.00 96.62 112 SER A O 1
ATOM 871 N N . THR A 1 113 ? 15.857 -5.513 -6.786 1.00 97.19 113 THR A N 1
ATOM 872 C CA . THR A 1 113 ? 14.669 -4.830 -6.282 1.00 97.19 113 THR A CA 1
ATOM 873 C C . THR A 1 113 ? 13.903 -4.203 -7.447 1.00 97.19 113 THR A C 1
ATOM 875 O O . THR A 1 113 ? 14.401 -4.151 -8.581 1.00 97.19 113 THR A O 1
ATOM 878 N N . LEU A 1 114 ? 12.686 -3.743 -7.169 1.00 97.56 114 LEU A N 1
ATOM 879 C CA . LEU A 1 114 ? 11.993 -2.756 -7.993 1.00 97.56 114 LEU A CA 1
ATOM 880 C C . LEU A 1 114 ? 11.674 -1.576 -7.087 1.00 97.56 114 LEU A C 1
ATOM 882 O O . LEU A 1 114 ? 10.649 -1.547 -6.407 1.00 97.56 114 LEU A O 1
ATOM 886 N N . HIS A 1 115 ? 12.639 -0.671 -7.013 1.00 97.94 115 HIS A N 1
ATOM 887 C CA . HIS A 1 115 ? 12.598 0.507 -6.171 1.00 97.94 115 HIS A CA 1
ATOM 888 C C . HIS A 1 115 ? 11.873 1.646 -6.876 1.00 97.94 115 HIS A C 1
ATOM 890 O O . HIS A 1 115 ? 12.016 1.830 -8.081 1.00 97.94 115 HIS A O 1
ATOM 896 N N . GLY A 1 116 ? 11.180 2.452 -6.088 1.00 98.06 116 GLY A N 1
ATOM 897 C CA . GLY A 1 116 ? 10.669 3.756 -6.462 1.00 98.06 116 GLY A CA 1
ATOM 898 C C . GLY A 1 116 ? 10.105 4.448 -5.227 1.00 98.06 116 GLY A C 1
ATOM 899 O O . GLY A 1 116 ? 9.866 3.809 -4.195 1.00 98.06 116 GLY A O 1
ATOM 900 N N . ILE A 1 117 ? 9.905 5.758 -5.335 1.00 98.56 117 ILE A N 1
ATOM 901 C CA . ILE A 1 117 ? 9.199 6.550 -4.327 1.00 98.56 117 ILE A CA 1
ATOM 902 C C . ILE A 1 117 ? 7.727 6.566 -4.724 1.00 98.56 117 ILE A C 1
ATOM 904 O O . ILE A 1 117 ? 7.392 6.889 -5.868 1.00 98.56 117 ILE A O 1
ATOM 908 N N . SER A 1 118 ? 6.855 6.179 -3.799 1.00 98.62 118 SER A N 1
ATOM 909 C CA . SER A 1 118 ? 5.423 6.096 -4.073 1.00 98.62 118 SER A CA 1
ATOM 910 C C . SER A 1 118 ? 4.828 7.481 -4.325 1.00 98.62 118 SER A C 1
ATOM 912 O O . SER A 1 118 ? 5.162 8.440 -3.632 1.00 98.62 118 SER A O 1
ATOM 914 N N . ARG A 1 119 ? 3.941 7.586 -5.316 1.00 98.56 119 ARG A N 1
ATOM 915 C CA . ARG A 1 119 ? 3.295 8.842 -5.705 1.00 98.56 119 ARG A CA 1
ATOM 916 C C . ARG A 1 119 ? 2.293 9.304 -4.645 1.00 98.56 119 ARG A C 1
ATOM 918 O O . ARG A 1 119 ? 1.651 8.452 -4.022 1.00 98.56 119 ARG A O 1
ATOM 925 N N . PRO A 1 120 ? 2.076 10.617 -4.480 1.00 98.44 120 PRO A N 1
ATOM 926 C CA . PRO A 1 120 ? 1.007 11.094 -3.621 1.00 98.44 120 PRO A CA 1
ATOM 927 C C . PRO A 1 120 ? -0.366 10.643 -4.146 1.00 98.44 120 PRO A C 1
ATOM 9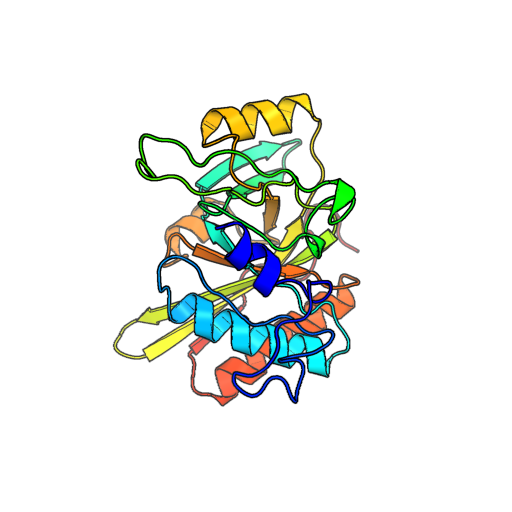29 O O . PRO A 1 120 ? -0.580 10.516 -5.359 1.00 98.44 120 PRO A O 1
ATOM 932 N N . GLY A 1 121 ? -1.303 10.385 -3.235 1.00 98.06 121 GLY A N 1
ATOM 933 C CA . GLY A 1 121 ? -2.677 10.035 -3.591 1.00 98.06 121 GLY A CA 1
ATOM 934 C C . GLY A 1 121 ? -3.440 9.280 -2.509 1.00 98.06 121 GLY A C 1
ATOM 935 O O . GLY A 1 121 ? -2.868 8.794 -1.536 1.00 98.06 121 GLY A O 1
ATOM 936 N N . GLU A 1 122 ? -4.747 9.168 -2.720 1.00 98.44 122 GLU A N 1
ATOM 937 C CA . GLU A 1 122 ? -5.665 8.457 -1.832 1.00 98.44 122 GLU A CA 1
ATOM 938 C C . GLU A 1 122 ? -5.469 6.945 -1.910 1.00 98.44 122 GLU A C 1
ATOM 940 O O . GLU A 1 122 ? -5.395 6.361 -2.998 1.00 98.44 122 GLU A O 1
ATOM 945 N N . ILE A 1 123 ? -5.431 6.312 -0.739 1.00 98.75 123 ILE A N 1
ATOM 946 C CA . ILE A 1 123 ? -5.259 4.870 -0.605 1.00 98.75 123 ILE A CA 1
ATOM 947 C C . ILE A 1 123 ? -6.319 4.262 0.312 1.00 98.75 123 ILE A C 1
ATOM 949 O O . ILE A 1 123 ? -6.868 4.896 1.219 1.00 98.75 123 ILE A O 1
ATOM 953 N N . ILE A 1 124 ? -6.574 2.979 0.100 1.00 98.75 124 ILE A N 1
ATOM 954 C CA . ILE A 1 124 ? -7.101 2.111 1.148 1.00 98.75 124 ILE A CA 1
ATOM 955 C C . ILE A 1 124 ? -5.971 1.207 1.629 1.00 98.75 124 ILE A C 1
ATOM 957 O O . ILE A 1 124 ? -5.129 0.773 0.834 1.00 98.75 124 ILE A O 1
ATOM 961 N N . TRP A 1 125 ? -5.969 0.906 2.921 1.00 98.75 125 TRP A N 1
ATOM 962 C CA . TRP A 1 125 ? -5.076 -0.084 3.504 1.00 98.75 125 TRP A CA 1
ATOM 963 C C . TRP A 1 125 ? -5.882 -1.180 4.183 1.00 98.75 125 TRP A C 1
ATOM 965 O O . TRP A 1 125 ? -6.992 -0.942 4.664 1.00 98.75 125 TRP A O 1
ATOM 975 N N . SER A 1 126 ? -5.339 -2.390 4.229 1.00 98.69 126 SER A N 1
ATOM 976 C CA . SER A 1 126 ? -5.968 -3.485 4.959 1.00 98.69 126 SER A CA 1
ATOM 977 C C . SER A 1 126 ? -4.991 -4.564 5.388 1.00 98.69 126 SER A C 1
ATOM 979 O O . SER A 1 126 ? -3.858 -4.653 4.910 1.00 98.69 126 SER A O 1
ATOM 981 N N . ARG A 1 127 ? -5.459 -5.414 6.297 1.00 98.50 127 ARG A N 1
ATOM 982 C CA . ARG A 1 127 ? -4.781 -6.643 6.680 1.00 98.50 127 ARG A CA 1
ATOM 983 C C . ARG A 1 1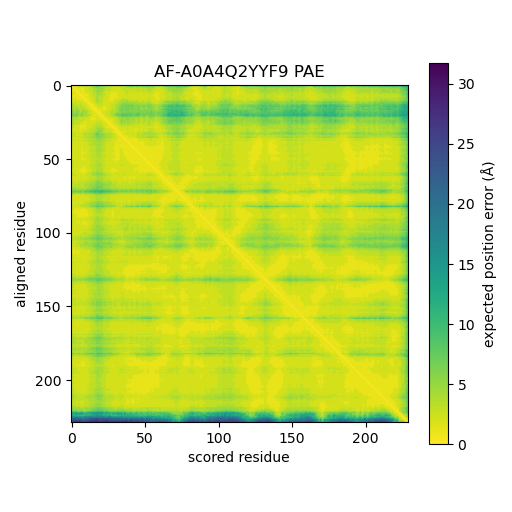27 ? -5.794 -7.724 7.002 1.00 98.50 127 ARG A C 1
ATOM 985 O O . ARG A 1 127 ? -6.568 -7.589 7.947 1.00 98.50 127 ARG A O 1
ATOM 992 N N . VAL A 1 128 ? -5.726 -8.826 6.264 1.00 98.69 128 VAL A N 1
ATOM 993 C CA . VAL A 1 128 ? -6.319 -10.100 6.681 1.00 98.69 128 VAL A CA 1
ATOM 994 C C . VAL A 1 128 ? -5.392 -10.795 7.681 1.00 98.69 128 VAL A C 1
ATOM 996 O O . VAL A 1 128 ? -4.175 -10.762 7.524 1.00 98.69 128 VAL A O 1
ATOM 999 N N . PHE A 1 129 ? -5.942 -11.419 8.718 1.00 98.25 129 PHE A N 1
ATOM 1000 C CA . PHE A 1 129 ? -5.174 -12.207 9.685 1.00 98.25 129 PHE A CA 1
ATOM 1001 C C . PHE A 1 129 ? -6.033 -13.299 10.331 1.00 98.25 129 PHE A C 1
ATOM 1003 O O . PHE A 1 129 ? -7.265 -13.259 10.281 1.00 98.25 129 PHE A O 1
ATOM 1010 N N . VAL A 1 130 ? -5.379 -14.278 10.958 1.00 97.69 130 VAL A N 1
ATOM 1011 C CA . VAL A 1 130 ? -6.044 -15.366 11.685 1.00 97.69 130 VAL A CA 1
ATOM 1012 C C . VAL A 1 130 ? -6.016 -15.074 13.182 1.00 97.69 130 VAL A C 1
ATOM 1014 O O . VAL A 1 130 ? -4.959 -14.813 13.752 1.00 97.69 130 VAL A O 1
ATOM 1017 N N . LYS A 1 131 ? -7.176 -15.145 13.838 1.00 96.69 131 LYS A N 1
ATOM 1018 C CA . LYS A 1 131 ? -7.293 -15.049 15.300 1.00 96.69 131 LYS A CA 1
ATOM 1019 C C . LYS A 1 131 ? -8.452 -15.907 15.793 1.00 96.69 131 LYS A C 1
ATOM 1021 O O . LYS A 1 131 ? -9.594 -15.695 15.383 1.00 96.69 131 LYS A O 1
ATOM 1026 N N . GLY A 1 132 ? -8.154 -16.836 16.703 1.00 95.50 132 GLY A N 1
ATOM 1027 C CA . GLY A 1 132 ? -9.140 -17.773 17.254 1.00 95.50 132 GLY A CA 1
ATOM 1028 C C . GLY A 1 132 ? -9.799 -18.622 16.166 1.00 95.50 132 GLY A C 1
ATOM 1029 O O . GLY A 1 132 ? -11.024 -18.632 16.070 1.00 95.50 132 GLY A O 1
ATOM 1030 N N . ASP A 1 133 ? -8.982 -19.238 15.305 1.00 95.69 133 ASP A N 1
ATOM 1031 C CA . ASP A 1 133 ? -9.394 -20.100 14.183 1.00 95.69 133 ASP A CA 1
ATOM 1032 C C . ASP A 1 133 ? -10.393 -19.459 13.206 1.00 95.69 133 ASP A C 1
ATOM 1034 O O . ASP A 1 133 ? -11.199 -20.130 12.560 1.00 95.69 133 ASP A O 1
ATOM 1038 N N . ARG A 1 134 ? -10.355 -18.128 13.094 1.00 97.38 134 ARG A N 1
ATOM 1039 C CA . ARG A 1 134 ? -11.205 -17.343 12.194 1.00 97.38 134 ARG A CA 1
ATOM 1040 C C . ARG A 1 134 ? -10.391 -16.292 11.464 1.00 97.38 134 ARG A C 1
ATOM 1042 O O . ARG A 1 134 ? -9.411 -15.779 12.004 1.00 97.38 134 ARG A O 1
ATOM 1049 N N . LEU A 1 135 ? -10.838 -15.956 10.256 1.00 98.38 135 LEU A N 1
ATOM 1050 C CA . LEU A 1 135 ? -10.302 -14.843 9.481 1.00 98.38 135 LEU A CA 1
ATOM 1051 C C . LEU A 1 135 ? -10.906 -13.523 9.962 1.00 98.38 135 LEU A C 1
ATOM 1053 O O . LEU A 1 135 ? -12.123 -13.390 10.129 1.00 98.38 135 LEU A O 1
ATOM 1057 N N . HIS A 1 136 ? -10.033 -12.546 10.149 1.00 98.69 136 HIS A N 1
ATOM 1058 C CA . HIS A 1 136 ? -10.371 -11.164 10.452 1.00 98.69 136 HIS A CA 1
ATOM 1059 C C . HIS A 1 136 ? -9.783 -10.268 9.368 1.00 98.69 136 HIS A C 1
ATOM 1061 O O . HIS A 1 136 ? -8.776 -10.622 8.755 1.00 98.69 136 HIS A O 1
ATOM 1067 N N . MET A 1 137 ? -10.404 -9.117 9.143 1.00 98.75 137 MET A N 1
ATOM 1068 C CA . MET A 1 137 ? -9.876 -8.063 8.286 1.00 98.75 137 MET A CA 1
ATOM 1069 C C . MET A 1 137 ? -9.953 -6.730 9.020 1.00 98.75 137 MET A C 1
ATOM 1071 O O . MET A 1 137 ? -11.041 -6.292 9.396 1.00 98.75 137 MET A O 1
ATOM 1075 N N . ASP A 1 138 ? -8.809 -6.073 9.147 1.00 98.69 138 ASP A 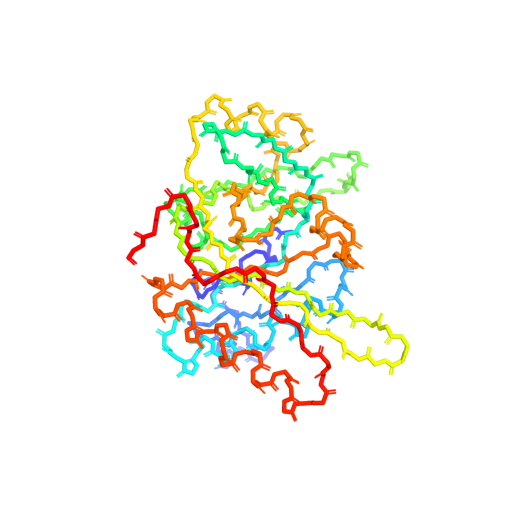N 1
ATOM 1076 C CA . ASP A 1 138 ? -8.751 -4.646 9.446 1.00 98.69 138 ASP A CA 1
ATOM 1077 C C . ASP A 1 138 ? -8.631 -3.887 8.125 1.00 98.69 138 ASP A C 1
ATOM 1079 O O . ASP A 1 138 ? -7.887 -4.305 7.236 1.00 98.69 138 ASP A O 1
ATOM 1083 N N . ILE A 1 139 ? -9.390 -2.806 7.966 1.00 98.81 139 ILE A N 1
ATOM 1084 C CA . ILE A 1 139 ? -9.382 -1.982 6.753 1.00 98.81 139 ILE A CA 1
ATOM 1085 C C . ILE A 1 139 ? -9.628 -0.517 7.110 1.00 98.81 139 ILE A C 1
ATOM 1087 O O . ILE A 1 139 ? -10.467 -0.214 7.959 1.00 98.81 139 ILE A O 1
ATOM 1091 N N . GLY A 1 140 ? -8.908 0.391 6.458 1.00 98.56 140 GLY A N 1
ATOM 1092 C CA . GLY A 1 140 ? -9.006 1.825 6.713 1.00 98.56 140 GLY A CA 1
ATOM 1093 C C . GLY A 1 140 ? -8.601 2.677 5.514 1.00 98.56 140 GLY A C 1
ATOM 1094 O O . GLY A 1 140 ? -8.198 2.170 4.460 1.00 98.56 140 GLY A O 1
ATOM 1095 N N . ARG A 1 141 ? -8.739 3.993 5.686 1.00 98.62 141 ARG A N 1
ATOM 1096 C CA . ARG A 1 141 ? -8.337 5.011 4.707 1.00 98.62 141 ARG A CA 1
ATOM 1097 C C . ARG A 1 141 ? -6.987 5.621 5.061 1.00 98.62 141 ARG A C 1
ATOM 1099 O O . ARG A 1 141 ? -6.492 5.494 6.186 1.00 98.62 141 ARG A O 1
ATOM 1106 N N . GLY A 1 142 ? -6.403 6.273 4.068 1.00 98.31 142 GLY A N 1
ATOM 1107 C CA . GLY A 1 142 ? -5.182 7.042 4.202 1.00 98.31 142 GLY A CA 1
ATOM 1108 C C . GLY A 1 142 ? -4.789 7.710 2.892 1.00 98.31 142 GLY A C 1
ATOM 1109 O O . GLY A 1 142 ? -5.473 7.573 1.872 1.00 98.31 142 GLY A O 1
ATOM 1110 N N . LYS A 1 143 ? -3.629 8.356 2.913 1.00 98.25 143 LYS A N 1
ATOM 1111 C CA . LYS A 1 143 ? -2.953 8.909 1.734 1.00 98.25 143 LYS A CA 1
ATOM 1112 C C . LYS A 1 143 ? -1.487 8.508 1.733 1.00 98.25 143 LYS A C 1
ATOM 1114 O O . LYS A 1 143 ? -0.848 8.435 2.784 1.00 98.25 143 LYS A O 1
ATOM 1119 N N . ALA A 1 144 ? -0.953 8.291 0.540 1.00 98.56 144 ALA A N 1
ATOM 1120 C CA . ALA A 1 144 ? 0.471 8.452 0.309 1.00 98.56 144 ALA A CA 1
ATOM 1121 C C . ALA A 1 144 ? 0.755 9.948 0.117 1.00 98.56 144 ALA A C 1
ATOM 1123 O O . ALA A 1 144 ? 0.004 10.631 -0.588 1.00 98.56 144 ALA A O 1
ATOM 1124 N N . ILE A 1 145 ? 1.825 10.449 0.726 1.00 98.19 145 ILE A N 1
ATOM 1125 C CA . ILE A 1 145 ? 2.257 11.843 0.596 1.00 98.19 145 ILE A CA 1
ATOM 1126 C C . ILE A 1 145 ? 3.645 11.932 -0.031 1.00 98.19 145 ILE A C 1
ATOM 1128 O O . ILE A 1 145 ? 4.454 11.004 0.038 1.00 98.19 145 ILE A O 1
ATOM 1132 N N . GLU A 1 146 ? 3.914 13.076 -0.642 1.00 97.94 146 GLU A N 1
ATOM 1133 C CA . GLU A 1 146 ? 5.257 13.447 -1.060 1.00 97.94 146 GLU A CA 1
ATOM 1134 C C . GLU A 1 146 ? 5.973 14.122 0.112 1.00 97.94 146 GLU A C 1
ATOM 1136 O O . GLU A 1 146 ? 5.381 14.929 0.823 1.00 97.94 146 GLU A O 1
ATOM 1141 N N . LEU A 1 147 ? 7.243 13.774 0.311 1.00 98.00 147 LEU A N 1
ATOM 1142 C CA . LEU A 1 147 ? 8.129 14.430 1.266 1.00 98.00 147 LEU A CA 1
ATOM 1143 C C . LEU A 1 147 ? 9.320 15.025 0.510 1.00 98.00 147 LEU A C 1
ATOM 1145 O O . LEU A 1 147 ? 9.663 14.518 -0.564 1.00 98.00 147 LEU A O 1
ATOM 1149 N N . PRO A 1 148 ? 10.003 16.040 1.069 1.00 97.56 148 PRO A N 1
ATOM 1150 C CA . PRO A 1 148 ? 11.239 16.551 0.493 1.00 97.56 148 PRO A CA 1
ATOM 1151 C C . PRO A 1 148 ? 12.252 15.432 0.222 1.00 97.56 148 PRO A C 1
ATOM 1153 O O . PRO A 1 148 ? 12.347 14.457 0.975 1.00 97.56 148 PRO A O 1
ATOM 1156 N N . GLU A 1 149 ? 13.046 15.583 -0.838 1.00 97.12 149 GLU A N 1
ATOM 1157 C CA . GLU A 1 149 ? 14.046 14.585 -1.244 1.00 97.12 149 GLU A CA 1
ATOM 1158 C C . GLU A 1 149 ? 15.031 14.260 -0.110 1.00 97.12 149 GLU A C 1
ATOM 1160 O O . GLU A 1 149 ? 15.366 13.098 0.122 1.00 97.12 149 GLU A O 1
ATOM 1165 N N . GLU A 1 150 ? 15.454 15.280 0.642 1.00 97.94 150 GLU A N 1
ATOM 1166 C CA . GLU A 1 150 ? 16.357 15.115 1.780 1.00 97.94 150 GLU A CA 1
ATOM 1167 C C . GLU A 1 150 ? 15.750 14.234 2.878 1.00 97.94 150 GLU A C 1
ATOM 1169 O O . GLU A 1 150 ? 16.410 13.308 3.351 1.00 97.94 150 GLU A O 1
ATOM 1174 N N . GLU A 1 151 ? 14.484 14.463 3.230 1.00 98.00 151 GLU A N 1
ATOM 1175 C CA . GLU A 1 151 ? 13.788 13.653 4.229 1.00 98.00 151 GLU A CA 1
ATOM 1176 C C . GLU A 1 151 ? 13.531 12.232 3.717 1.00 98.00 151 GLU A C 1
ATOM 1178 O O . GLU A 1 151 ? 13.750 11.262 4.445 1.00 98.00 151 GLU A O 1
ATOM 1183 N N . THR A 1 152 ? 13.135 12.089 2.450 1.00 98.12 152 THR A N 1
ATOM 1184 C CA . THR A 1 152 ? 12.947 10.779 1.810 1.00 98.12 152 THR A CA 1
ATOM 1185 C C . THR A 1 152 ? 14.233 9.953 1.864 1.00 98.12 152 THR A C 1
ATOM 1187 O O . THR A 1 152 ? 14.212 8.783 2.257 1.00 98.12 152 THR A O 1
ATOM 1190 N N . ARG A 1 153 ? 15.375 10.566 1.532 1.00 98.00 153 ARG A N 1
ATOM 1191 C CA . ARG A 1 153 ? 16.692 9.924 1.606 1.00 98.00 153 ARG A CA 1
ATOM 1192 C C . ARG A 1 153 ? 17.062 9.543 3.037 1.00 98.00 153 ARG A C 1
ATOM 1194 O O . ARG A 1 153 ? 17.450 8.400 3.257 1.00 98.00 153 ARG A O 1
ATOM 1201 N N . ALA A 1 154 ? 16.880 10.441 4.005 1.00 98.12 154 ALA A N 1
ATOM 1202 C CA . ALA A 1 154 ? 17.137 10.132 5.412 1.00 98.12 154 ALA A CA 1
ATOM 1203 C C . ALA A 1 154 ? 16.281 8.946 5.901 1.00 98.12 154 ALA A C 1
ATOM 1205 O O . ALA A 1 154 ? 16.770 8.063 6.611 1.00 98.12 154 ALA A O 1
ATOM 1206 N N . ARG A 1 155 ? 15.010 8.871 5.478 1.00 98.12 155 ARG A N 1
ATOM 1207 C CA . ARG A 1 155 ? 14.108 7.766 5.836 1.00 98.12 155 ARG A CA 1
ATOM 1208 C C . ARG A 1 155 ? 14.528 6.428 5.212 1.00 98.12 155 ARG A C 1
ATOM 1210 O O . ARG A 1 155 ? 14.472 5.389 5.880 1.00 98.12 155 ARG A O 1
ATOM 1217 N N . LEU A 1 156 ? 14.980 6.455 3.959 1.00 97.56 156 LEU A N 1
ATOM 1218 C CA . LEU A 1 156 ? 15.555 5.301 3.260 1.00 97.56 156 LEU A CA 1
ATOM 1219 C C . LEU A 1 156 ? 16.838 4.803 3.942 1.00 97.56 156 LEU A C 1
ATOM 1221 O O . LEU A 1 156 ? 16.980 3.603 4.182 1.00 97.56 156 LEU A O 1
ATOM 1225 N N . GLU A 1 157 ? 17.747 5.712 4.298 1.00 97.12 157 GLU A N 1
ATOM 1226 C CA . GLU A 1 157 ? 19.002 5.403 5.000 1.00 97.12 157 GLU A CA 1
ATOM 1227 C C . GLU A 1 157 ? 18.765 4.807 6.392 1.00 97.12 157 GLU A C 1
ATOM 1229 O O . GLU A 1 157 ? 19.511 3.925 6.816 1.00 97.12 157 GLU A O 1
ATOM 1234 N N . GLY A 1 158 ? 17.682 5.203 7.067 1.00 95.75 158 GLY A N 1
ATOM 1235 C CA . GLY A 1 158 ? 17.253 4.606 8.335 1.00 95.75 158 GLY A CA 1
ATOM 1236 C C . GLY A 1 158 ? 16.744 3.161 8.231 1.00 95.75 158 GLY A C 1
ATOM 1237 O O . GLY A 1 158 ? 16.452 2.549 9.258 1.00 95.75 158 GLY A O 1
ATOM 1238 N N . THR A 1 159 ? 16.603 2.604 7.021 1.00 92.94 159 THR A N 1
ATOM 1239 C CA . THR A 1 159 ? 16.103 1.237 6.787 1.00 92.94 159 THR A CA 1
ATOM 1240 C C . THR A 1 159 ? 16.924 0.490 5.736 1.00 92.94 159 THR A C 1
ATOM 1242 O O . THR A 1 159 ? 17.897 -0.186 6.065 1.00 92.94 159 THR A O 1
ATOM 1245 N N . THR A 1 160 ? 16.513 0.524 4.469 1.00 96.31 160 THR A N 1
ATOM 1246 C CA . THR A 1 160 ? 17.179 -0.159 3.355 1.00 96.31 160 THR A CA 1
ATOM 1247 C C . THR A 1 160 ? 16.933 0.635 2.071 1.00 96.31 160 THR A C 1
ATOM 1249 O O . THR A 1 160 ? 15.870 0.494 1.462 1.00 96.31 160 THR A O 1
ATOM 1252 N N . PRO A 1 161 ? 17.906 1.453 1.625 1.00 97.12 161 PRO A N 1
ATOM 1253 C CA . PRO A 1 161 ? 17.722 2.370 0.498 1.00 97.12 161 PRO A CA 1
ATOM 1254 C C . PRO A 1 161 ? 17.343 1.712 -0.832 1.00 97.12 161 PRO A C 1
ATOM 1256 O O . PRO A 1 161 ? 16.777 2.354 -1.709 1.00 97.12 161 PRO A O 1
ATOM 1259 N N . GLN A 1 162 ? 17.659 0.428 -1.000 1.00 97.62 162 GLN A N 1
ATOM 1260 C CA . GLN A 1 162 ? 17.394 -0.329 -2.222 1.00 97.62 162 GLN A CA 1
ATOM 1261 C C . GLN A 1 162 ? 15.920 -0.722 -2.383 1.00 97.62 162 GLN A C 1
ATOM 1263 O O . GLN A 1 162 ? 15.531 -1.162 -3.466 1.00 97.62 162 GLN A O 1
ATOM 1268 N N . TRP A 1 163 ? 15.113 -0.620 -1.328 1.00 98.12 163 TRP A N 1
ATOM 1269 C CA . TRP A 1 163 ? 13.712 -1.042 -1.308 1.00 98.12 163 TRP A CA 1
ATOM 1270 C C . TRP A 1 163 ? 12.766 0.127 -1.615 1.00 98.12 163 TRP A C 1
ATOM 1272 O O . TRP A 1 163 ? 13.113 1.271 -1.326 1.00 98.12 163 TRP A O 1
ATOM 1282 N N . PRO A 1 164 ? 11.604 -0.117 -2.247 1.00 98.12 164 PRO A N 1
ATOM 1283 C CA . PRO A 1 164 ? 10.640 0.936 -2.563 1.00 98.12 164 PRO A CA 1
ATOM 1284 C C . PRO A 1 164 ? 9.982 1.492 -1.298 1.00 98.12 164 PRO A C 1
ATOM 1286 O O . PRO A 1 164 ? 9.638 0.737 -0.387 1.00 98.12 164 PRO A O 1
ATOM 1289 N N . ILE A 1 165 ? 9.755 2.804 -1.272 1.00 98.69 165 ILE A N 1
ATOM 1290 C CA . ILE A 1 165 ? 9.251 3.525 -0.099 1.00 98.69 165 ILE A CA 1
ATOM 1291 C C . ILE A 1 165 ? 7.907 4.194 -0.385 1.00 98.69 165 ILE A C 1
ATOM 1293 O O . ILE A 1 165 ? 7.686 4.785 -1.444 1.00 98.69 165 ILE A O 1
ATOM 1297 N N . MET A 1 166 ? 7.005 4.116 0.587 1.00 98.81 166 MET A N 1
ATOM 1298 C CA . MET A 1 166 ? 5.778 4.896 0.660 1.00 98.81 166 MET A CA 1
ATOM 1299 C C . MET A 1 166 ? 5.756 5.668 1.978 1.00 98.81 166 MET A C 1
ATOM 1301 O O . MET A 1 166 ? 5.922 5.082 3.050 1.00 98.81 166 MET A O 1
ATOM 1305 N N . HIS A 1 167 ? 5.522 6.975 1.891 1.00 98.75 167 HIS A N 1
ATOM 1306 C CA . HIS A 1 167 ? 5.230 7.821 3.044 1.00 98.75 167 HIS A CA 1
ATOM 1307 C C . HIS A 1 167 ? 3.718 7.842 3.231 1.00 98.75 167 HIS A C 1
ATOM 1309 O O . HIS A 1 167 ? 3.009 8.448 2.430 1.00 98.75 167 HIS A O 1
ATOM 1315 N N . ALA A 1 168 ? 3.221 7.118 4.228 1.00 98.44 168 ALA A N 1
ATOM 1316 C CA . ALA A 1 168 ? 1.793 6.900 4.405 1.00 98.44 168 ALA A CA 1
ATOM 1317 C C . ALA A 1 168 ? 1.261 7.612 5.647 1.00 98.44 168 ALA A C 1
ATOM 1319 O O . ALA A 1 168 ? 1.849 7.554 6.727 1.00 98.44 168 ALA A O 1
ATOM 1320 N N . VAL A 1 169 ? 0.092 8.216 5.496 1.00 98.19 169 VAL A N 1
ATOM 1321 C CA . VAL A 1 169 ? -0.731 8.724 6.589 1.00 98.19 169 VAL A CA 1
ATOM 1322 C C . VAL A 1 169 ? -1.987 7.873 6.638 1.00 98.19 169 VAL A C 1
ATOM 1324 O O . VAL A 1 169 ? -2.640 7.672 5.615 1.00 98.19 169 VAL A O 1
ATOM 1327 N N . ILE A 1 170 ? -2.333 7.386 7.825 1.00 97.38 170 ILE A N 1
ATOM 1328 C CA . ILE A 1 170 ? -3.579 6.656 8.077 1.00 97.38 170 ILE A CA 1
ATOM 1329 C C . ILE A 1 170 ? -4.551 7.570 8.823 1.00 97.38 170 ILE A C 1
ATOM 1331 O O . ILE A 1 170 ? -4.184 8.210 9.808 1.00 97.38 170 ILE A O 1
ATOM 1335 N N . TYR A 1 171 ? -5.788 7.660 8.346 1.00 97.69 171 TYR A N 1
ATOM 1336 C CA . TYR A 1 171 ? -6.746 8.640 8.859 1.00 97.69 171 TYR A CA 1
ATOM 1337 C C . TYR A 1 171 ? -7.379 8.177 10.167 1.00 97.69 171 TYR A C 1
ATOM 1339 O O . TYR A 1 171 ? -7.850 7.047 10.260 1.00 97.69 171 TYR A O 1
ATOM 1347 N N . GLY A 1 172 ? -7.403 9.041 11.185 1.00 95.56 172 GLY A N 1
ATOM 1348 C CA . GLY A 1 172 ? -8.105 8.782 12.449 1.00 95.56 172 GLY A CA 1
ATOM 1349 C C . GLY A 1 172 ? -7.551 7.628 13.298 1.00 95.56 172 GLY A C 1
ATOM 1350 O O . GLY A 1 172 ? -8.222 7.184 14.228 1.00 95.56 172 GLY A O 1
ATOM 1351 N N . VAL A 1 173 ? -6.351 7.115 12.997 1.00 95.31 173 VAL A N 1
ATOM 1352 C CA . VAL A 1 173 ? -5.686 6.070 13.792 1.00 95.31 173 VAL A CA 1
ATOM 1353 C C . VAL A 1 173 ? -4.333 6.583 14.262 1.00 95.31 173 VAL A C 1
ATOM 1355 O O . VAL A 1 173 ? -3.444 6.855 13.456 1.00 95.31 173 VAL A O 1
ATOM 1358 N N . SER A 1 174 ? -4.150 6.693 15.578 1.00 95.31 174 SER A N 1
ATOM 1359 C CA . SER A 1 174 ? -2.856 7.086 16.134 1.00 95.31 174 SER A CA 1
ATOM 1360 C C . SER A 1 174 ? -1.810 5.982 15.954 1.00 95.31 174 SER A C 1
ATOM 1362 O O . SER A 1 174 ? -2.142 4.799 15.829 1.00 95.31 174 SER A O 1
ATOM 1364 N N . ARG A 1 175 ? -0.524 6.351 16.024 1.00 96.44 175 ARG A N 1
ATOM 1365 C CA . ARG A 1 175 ? 0.591 5.390 16.027 1.00 96.44 175 ARG A CA 1
ATOM 1366 C C . ARG A 1 175 ? 0.360 4.253 17.024 1.00 96.44 175 ARG A C 1
ATOM 1368 O O . ARG A 1 175 ? 0.507 3.086 16.676 1.00 96.44 175 ARG A O 1
ATOM 1375 N N . ASP A 1 176 ? -0.011 4.599 18.252 1.00 96.69 176 ASP A N 1
ATOM 1376 C CA . ASP A 1 176 ? -0.134 3.633 19.345 1.00 96.69 176 ASP A CA 1
ATOM 1377 C C . ASP A 1 176 ? -1.352 2.727 19.163 1.00 96.69 176 ASP A C 1
ATOM 1379 O O . ASP A 1 176 ? -1.263 1.526 19.409 1.00 96.69 176 ASP A O 1
ATOM 1383 N N . GLN A 1 177 ? -2.467 3.267 18.659 1.00 96.94 177 GLN A N 1
ATOM 1384 C CA . GLN A 1 177 ? -3.638 2.463 18.305 1.00 96.94 177 GLN A CA 1
ATOM 1385 C C . GLN A 1 177 ? -3.314 1.470 17.187 1.00 96.94 177 GLN A C 1
ATOM 1387 O O . GLN A 1 177 ? -3.688 0.301 17.285 1.00 96.94 177 GLN A O 1
ATOM 1392 N N . PHE A 1 178 ? -2.597 1.918 16.152 1.00 97.12 178 PHE A N 1
ATOM 1393 C CA . PHE A 1 178 ? -2.195 1.055 15.048 1.00 97.12 178 PHE A CA 1
ATOM 1394 C C . PHE A 1 178 ? -1.250 -0.052 15.528 1.00 97.12 178 PHE A C 1
ATOM 1396 O O . PHE A 1 178 ? -1.551 -1.224 15.328 1.00 97.12 178 PHE A O 1
ATOM 1403 N N . MET A 1 179 ? -0.169 0.286 16.243 1.00 95.69 179 MET A N 1
ATOM 1404 C CA . MET A 1 179 ? 0.801 -0.705 16.739 1.00 95.69 179 MET A CA 1
ATOM 1405 C C . MET A 1 179 ? 0.210 -1.679 17.763 1.00 95.69 179 MET A C 1
ATOM 1407 O O . MET A 1 179 ? 0.633 -2.830 17.819 1.00 95.69 179 MET A O 1
ATOM 1411 N N . ALA A 1 180 ? -0.762 -1.248 18.573 1.00 95.81 180 ALA A N 1
ATOM 1412 C CA . ALA A 1 180 ? -1.429 -2.128 19.532 1.00 95.81 180 ALA A CA 1
ATOM 1413 C C . ALA A 1 180 ? -2.388 -3.121 18.860 1.00 95.81 180 ALA A C 1
ATOM 1415 O O . ALA A 1 180 ? -2.660 -4.192 19.410 1.00 95.81 180 ALA A O 1
ATOM 1416 N N . ARG A 1 181 ? -2.940 -2.759 17.696 1.00 95.00 181 ARG A N 1
ATOM 1417 C CA . ARG A 1 181 ? -3.967 -3.544 17.013 1.00 95.00 181 ARG A CA 1
ATOM 1418 C C . ARG A 1 181 ? -3.418 -4.391 15.871 1.00 95.00 181 ARG A C 1
ATOM 1420 O O . ARG A 1 181 ? -3.816 -5.549 15.760 1.00 95.00 181 ARG A O 1
ATOM 1427 N N . HIS A 1 182 ? -2.558 -3.832 15.027 1.00 95.56 182 HIS A N 1
ATOM 1428 C CA . HIS A 1 182 ? -2.102 -4.452 13.785 1.00 95.56 182 HIS A CA 1
ATOM 1429 C C . HIS A 1 182 ? -1.374 -5.774 14.072 1.00 95.56 182 HIS A C 1
ATOM 1431 O O . HIS A 1 182 ? -0.369 -5.808 14.774 1.00 95.56 182 HIS A O 1
ATOM 1437 N N . GLN A 1 183 ? -1.916 -6.887 13.571 1.00 93.88 183 GLN A N 1
ATOM 1438 C CA . GLN A 1 183 ? -1.484 -8.248 13.939 1.00 93.88 183 GLN A CA 1
ATOM 1439 C C . GLN A 1 183 ? -0.377 -8.817 13.032 1.00 93.88 183 GLN A C 1
ATOM 1441 O O . GLN A 1 183 ? -0.173 -10.030 12.995 1.00 93.88 183 GLN A O 1
ATOM 1446 N N . ALA A 1 184 ? 0.302 -7.981 12.247 1.00 94.62 184 ALA A N 1
ATOM 1447 C CA . ALA A 1 184 ? 1.329 -8.418 11.304 1.00 94.62 184 ALA A CA 1
ATOM 1448 C C . ALA A 1 184 ? 2.379 -7.331 11.062 1.00 94.62 184 ALA A C 1
ATOM 1450 O O . ALA A 1 184 ? 2.153 -6.165 11.360 1.00 94.62 184 ALA A O 1
ATOM 1451 N N . ASN A 1 185 ? 3.514 -7.694 10.465 1.00 95.44 185 ASN A N 1
ATOM 1452 C CA . ASN A 1 185 ? 4.442 -6.712 9.900 1.00 95.44 185 ASN A CA 1
ATOM 1453 C C . ASN A 1 185 ? 3.913 -6.132 8.578 1.00 95.44 185 ASN A C 1
ATOM 1455 O O . ASN A 1 185 ? 4.201 -4.982 8.266 1.00 95.44 185 ASN A O 1
ATOM 1459 N N . HIS A 1 186 ? 3.124 -6.896 7.817 1.00 98.19 186 HIS A N 1
ATOM 1460 C CA . HIS A 1 186 ? 2.625 -6.480 6.508 1.00 98.19 186 HIS A CA 1
ATOM 1461 C C . HIS A 1 186 ? 1.287 -5.734 6.555 1.00 98.19 186 HIS A C 1
ATOM 1463 O O . HIS A 1 186 ? 0.397 -6.064 7.341 1.00 98.19 186 HIS A O 1
ATOM 1469 N N . VAL A 1 187 ? 1.116 -4.780 5.642 1.00 98.31 187 VAL A N 1
ATOM 1470 C CA . VAL A 1 187 ? -0.135 -4.076 5.339 1.00 98.31 187 VAL A CA 1
ATOM 1471 C C . VAL A 1 187 ? -0.341 -4.032 3.823 1.00 98.31 187 VAL A C 1
ATOM 1473 O O . VAL A 1 187 ? 0.578 -3.688 3.086 1.00 98.31 187 VAL A O 1
ATOM 1476 N N . GLN A 1 188 ? -1.526 -4.402 3.338 1.00 98.44 188 GLN A N 1
ATOM 1477 C CA . GLN A 1 188 ? -1.880 -4.296 1.921 1.00 98.44 188 GLN A CA 1
ATOM 1478 C C . GLN A 1 188 ? -2.291 -2.858 1.609 1.00 98.44 188 GLN A C 1
ATOM 1480 O O . GLN A 1 188 ? -3.087 -2.286 2.351 1.00 98.44 188 GLN A O 1
ATOM 1485 N N . VAL A 1 189 ? -1.806 -2.299 0.500 1.00 98.56 189 VAL A N 1
ATOM 1486 C CA . VAL A 1 189 ? -2.164 -0.952 0.035 1.00 98.56 189 VAL A CA 1
ATOM 1487 C C . VAL A 1 189 ? -2.629 -0.983 -1.419 1.00 98.56 189 VAL A C 1
ATOM 1489 O O . VAL A 1 189 ? -2.041 -1.667 -2.264 1.00 98.56 189 VAL A O 1
ATOM 1492 N N . ALA A 1 190 ? -3.678 -0.214 -1.715 1.00 98.62 190 ALA A N 1
ATOM 1493 C CA . ALA A 1 190 ? -4.130 0.071 -3.073 1.00 98.62 190 ALA A CA 1
ATOM 1494 C C . ALA A 1 190 ? -4.577 1.529 -3.210 1.00 98.62 190 ALA A C 1
ATOM 1496 O O . ALA A 1 190 ? -5.236 2.068 -2.321 1.00 98.62 190 ALA A O 1
ATOM 1497 N N . TYR A 1 191 ? -4.243 2.141 -4.346 1.00 98.75 191 TYR A N 1
ATOM 1498 C CA . TYR A 1 191 ? -4.684 3.491 -4.687 1.00 98.75 191 TYR A CA 1
ATOM 1499 C C . TYR A 1 191 ? -6.126 3.500 -5.195 1.00 98.75 191 TYR A C 1
ATOM 1501 O O . TYR A 1 191 ? -6.619 2.520 -5.758 1.00 98.75 191 TYR A O 1
ATOM 1509 N N . ALA A 1 192 ? -6.769 4.650 -5.048 1.00 98.44 192 ALA A N 1
ATOM 1510 C CA . ALA A 1 192 ? -8.040 4.972 -5.679 1.00 98.44 192 ALA A CA 1
ATOM 1511 C C . ALA A 1 192 ? -7.988 6.387 -6.272 1.00 98.44 192 ALA A C 1
ATOM 1513 O O . ALA A 1 192 ? -7.147 7.206 -5.898 1.00 98.44 192 ALA A O 1
ATOM 1514 N N . ASP A 1 193 ? -8.865 6.665 -7.235 1.00 98.25 193 ASP A N 1
ATOM 1515 C CA . ASP A 1 193 ? -8.752 7.869 -8.072 1.00 98.25 193 ASP A CA 1
ATOM 1516 C C . ASP A 1 193 ? -9.167 9.158 -7.349 1.00 98.25 193 ASP A C 1
ATOM 1518 O O . ASP A 1 193 ? -8.836 10.258 -7.787 1.00 98.25 193 ASP A O 1
ATOM 1522 N N . SER A 1 194 ? -9.925 9.040 -6.257 1.00 97.31 194 SER A N 1
ATOM 1523 C CA . SER A 1 194 ? -10.377 10.168 -5.442 1.00 97.31 194 SER A CA 1
ATOM 1524 C C . SER A 1 194 ? -10.804 9.710 -4.043 1.00 97.31 194 SER A C 1
ATOM 1526 O O . SER A 1 194 ? -11.060 8.515 -3.860 1.00 97.31 194 SER A O 1
ATOM 1528 N N . PRO A 1 195 ? -10.970 10.631 -3.070 1.00 97.38 195 PRO A N 1
ATOM 1529 C CA . PRO A 1 195 ? -11.404 10.269 -1.721 1.00 97.38 195 PRO A CA 1
ATOM 1530 C C . PRO A 1 195 ? -12.730 9.494 -1.704 1.00 97.38 195 PRO A C 1
ATOM 1532 O O . PRO A 1 195 ? -12.810 8.399 -1.158 1.00 97.38 195 PRO A O 1
ATOM 1535 N N . GLY A 1 196 ? -13.753 9.984 -2.415 1.00 97.81 196 GLY A N 1
ATOM 1536 C CA . GLY A 1 196 ? -15.053 9.302 -2.471 1.00 97.81 196 GLY A CA 1
ATOM 1537 C C . GLY A 1 196 ? -15.009 7.945 -3.188 1.00 97.81 196 GLY A C 1
ATOM 1538 O O . GLY A 1 196 ? -15.762 7.031 -2.849 1.00 97.81 196 GLY A O 1
ATOM 1539 N N . LYS A 1 197 ? -14.114 7.768 -4.170 1.00 98.44 197 LYS A N 1
ATOM 1540 C CA . LYS A 1 197 ? -13.900 6.458 -4.807 1.00 98.44 197 LYS A CA 1
ATOM 1541 C C . LYS A 1 197 ? -13.181 5.486 -3.881 1.00 98.44 197 LYS A C 1
ATOM 1543 O O . LYS A 1 197 ? -13.500 4.300 -3.872 1.00 98.44 197 LYS A O 1
ATOM 1548 N N . ALA A 1 198 ? -12.254 5.990 -3.084 1.00 98.56 198 ALA A N 1
ATOM 1549 C CA . ALA A 1 198 ? -11.541 5.203 -2.103 1.00 98.56 198 ALA A CA 1
ATOM 1550 C C . ALA A 1 198 ? -12.456 4.765 -0.942 1.00 98.56 198 ALA A C 1
ATOM 1552 O O . ALA A 1 198 ? -12.374 3.614 -0.512 1.00 98.56 198 ALA A O 1
ATOM 1553 N N . ASP A 1 199 ? -13.414 5.603 -0.530 1.00 98.62 199 ASP A N 1
ATOM 1554 C CA . ASP A 1 199 ? -14.486 5.207 0.395 1.00 98.62 199 ASP A CA 1
ATOM 1555 C C . ASP A 1 199 ? -15.323 4.063 -0.191 1.00 98.62 199 ASP A C 1
ATOM 1557 O O . ASP A 1 199 ? -15.567 3.054 0.474 1.00 98.62 199 ASP A O 1
ATOM 1561 N N . ALA A 1 200 ? -15.712 4.173 -1.467 1.00 98.69 200 ALA A N 1
ATOM 1562 C CA . ALA A 1 200 ? -16.440 3.111 -2.156 1.00 98.69 200 ALA A CA 1
ATOM 1563 C C . ALA A 1 200 ? -15.635 1.800 -2.212 1.00 98.69 200 ALA A C 1
ATOM 1565 O O . ALA A 1 200 ? -16.198 0.735 -1.943 1.00 98.69 200 ALA A O 1
ATOM 1566 N N . CYS A 1 201 ? -14.326 1.858 -2.493 1.00 98.81 201 CYS A N 1
ATOM 1567 C CA . CYS A 1 201 ? -13.444 0.688 -2.441 1.00 98.81 201 CYS A CA 1
ATOM 1568 C C . CYS A 1 201 ? -13.382 0.072 -1.040 1.00 98.81 201 CYS A C 1
ATOM 1570 O O . CYS A 1 201 ? -13.526 -1.148 -0.909 1.00 98.81 201 CYS A O 1
ATOM 1572 N N . LEU A 1 202 ? -13.213 0.893 0.003 1.00 98.75 202 LEU A N 1
ATOM 1573 C CA . LEU A 1 202 ? -13.182 0.438 1.394 1.00 98.75 202 LEU A CA 1
ATOM 1574 C C . LEU A 1 202 ? -14.482 -0.275 1.767 1.00 98.75 202 LEU A C 1
ATOM 1576 O O . LEU A 1 202 ? -14.444 -1.419 2.224 1.00 98.75 202 LEU A O 1
ATOM 1580 N N . PHE A 1 203 ? -15.633 0.359 1.535 1.00 98.81 203 PHE A N 1
ATOM 1581 C CA . PHE A 1 203 ? -16.923 -0.217 1.912 1.00 98.81 203 PHE A CA 1
ATOM 1582 C C . PHE A 1 203 ? -17.258 -1.468 1.102 1.00 98.81 203 PHE A C 1
ATOM 1584 O O . PHE A 1 203 ? -17.732 -2.455 1.672 1.00 98.81 203 PHE A O 1
ATOM 1591 N N . ALA A 1 204 ? -16.971 -1.476 -0.202 1.00 98.81 204 ALA A N 1
ATOM 1592 C CA . ALA A 1 204 ? -17.186 -2.650 -1.041 1.00 98.81 204 ALA A CA 1
ATOM 1593 C C . ALA A 1 204 ? -16.309 -3.829 -0.595 1.00 98.81 204 ALA A C 1
ATOM 1595 O O . ALA A 1 204 ? -16.807 -4.949 -0.470 1.00 98.81 204 ALA A O 1
ATOM 1596 N N . LYS A 1 205 ? -15.029 -3.587 -0.287 1.00 98.81 205 LYS A N 1
ATOM 1597 C CA . LYS A 1 205 ? -14.106 -4.626 0.186 1.00 98.81 205 LYS A CA 1
ATOM 1598 C C . LYS A 1 205 ? -14.467 -5.139 1.576 1.00 98.81 205 LYS A C 1
ATOM 1600 O O . LYS A 1 205 ? -14.495 -6.353 1.771 1.00 98.81 205 LYS A O 1
ATOM 1605 N N . ALA A 1 206 ? -14.821 -4.250 2.501 1.00 98.81 206 ALA A N 1
ATOM 1606 C CA . ALA A 1 206 ? -15.311 -4.616 3.828 1.00 98.81 206 ALA A CA 1
ATOM 1607 C C . ALA A 1 206 ? -16.594 -5.464 3.746 1.00 98.81 206 ALA A C 1
ATOM 1609 O O . ALA A 1 206 ? -16.704 -6.507 4.394 1.00 98.81 206 ALA A O 1
ATOM 1610 N N . SER A 1 207 ? -17.551 -5.058 2.906 1.00 98.75 207 SER A N 1
ATOM 1611 C CA . SER A 1 207 ? -18.795 -5.801 2.677 1.00 98.75 207 SER A CA 1
ATOM 1612 C C . SER A 1 207 ? -18.533 -7.169 2.041 1.00 98.75 207 SER A C 1
ATOM 1614 O O . SER A 1 207 ? -19.091 -8.183 2.475 1.00 98.75 207 SER A O 1
ATOM 1616 N N . PHE A 1 208 ? -17.624 -7.228 1.063 1.00 98.62 208 PHE A N 1
ATOM 1617 C CA . PHE A 1 208 ? -17.220 -8.477 0.428 1.00 98.62 208 PHE A CA 1
ATOM 1618 C C . PHE A 1 208 ? -16.567 -9.436 1.436 1.00 98.62 208 PHE A C 1
ATOM 1620 O O . PHE A 1 208 ? -16.981 -10.590 1.529 1.00 98.62 208 PHE A O 1
ATOM 1627 N N . ALA A 1 209 ? -15.626 -8.953 2.253 1.00 98.69 209 ALA A N 1
ATOM 1628 C CA . ALA A 1 209 ? -14.982 -9.728 3.315 1.00 98.69 209 ALA A CA 1
ATOM 1629 C C . ALA A 1 209 ? -15.990 -10.292 4.323 1.00 98.69 209 ALA A C 1
ATOM 1631 O O . ALA A 1 209 ? -15.984 -11.489 4.622 1.00 98.69 209 ALA A O 1
ATOM 1632 N N . ARG A 1 210 ? -16.908 -9.443 4.797 1.00 98.50 210 ARG A N 1
ATOM 1633 C CA . ARG A 1 210 ? -17.967 -9.846 5.727 1.00 98.50 210 ARG A CA 1
ATOM 1634 C C . ARG A 1 210 ? -18.886 -10.906 5.118 1.00 98.50 210 ARG A C 1
ATOM 1636 O O . ARG A 1 210 ? -19.271 -11.845 5.809 1.00 98.50 210 ARG A O 1
ATOM 1643 N N . SER A 1 211 ? -19.202 -10.789 3.829 1.00 98.38 211 SER A N 1
ATOM 1644 C CA . SER A 1 211 ? -20.038 -11.761 3.107 1.00 98.38 211 SER A CA 1
ATOM 1645 C C . SER A 1 211 ? -19.362 -13.128 2.948 1.00 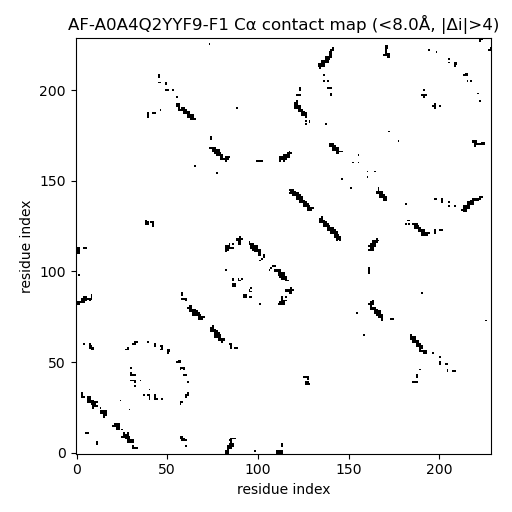98.38 211 SER A C 1
ATOM 1647 O O . SER A 1 211 ? -20.049 -14.140 2.858 1.00 98.38 211 SER A O 1
ATOM 1649 N N . LEU A 1 212 ? -18.026 -13.175 2.966 1.00 97.69 212 LEU A N 1
ATOM 1650 C CA . LEU A 1 212 ? -17.239 -14.414 3.016 1.00 97.69 212 LEU A CA 1
ATOM 1651 C C . LEU A 1 212 ? -17.084 -14.978 4.442 1.00 97.69 212 LEU A C 1
ATOM 1653 O O . LEU A 1 212 ? -16.397 -15.978 4.633 1.00 97.69 212 LEU A O 1
ATOM 1657 N N . GLY A 1 213 ? -17.711 -14.354 5.446 1.00 98.00 213 GLY A N 1
ATOM 1658 C CA . GLY A 1 213 ? -17.696 -14.808 6.837 1.00 98.00 213 GLY A CA 1
ATOM 1659 C C . GLY A 1 213 ? -16.526 -14.289 7.677 1.00 98.00 213 GLY A C 1
ATOM 1660 O O . GLY A 1 213 ? -16.333 -14.773 8.793 1.00 98.00 213 GLY A O 1
ATOM 1661 N N . MET A 1 214 ? -15.752 -13.317 7.180 1.00 98.56 214 MET A N 1
ATOM 1662 C CA . MET A 1 214 ? -14.686 -12.684 7.964 1.00 98.56 214 MET A CA 1
ATOM 1663 C C . MET A 1 214 ? -15.264 -11.721 9.008 1.00 98.56 214 MET A C 1
ATOM 1665 O O . MET A 1 214 ? -16.253 -11.025 8.758 1.00 98.56 214 MET A O 1
ATOM 1669 N N . THR A 1 215 ? -14.599 -11.612 10.156 1.00 98.56 215 THR A N 1
ATOM 1670 C CA . THR A 1 215 ? -14.845 -10.510 11.097 1.00 98.56 215 THR A CA 1
ATOM 1671 C C . THR A 1 215 ? -14.139 -9.262 10.582 1.00 98.56 215 THR A C 1
ATOM 1673 O O . THR A 1 215 ? -12.917 -9.249 10.473 1.00 98.56 215 THR A O 1
ATOM 1676 N N . VAL A 1 216 ? -14.885 -8.207 10.263 1.00 98.62 216 VAL A N 1
ATOM 1677 C CA . VAL A 1 216 ? -14.319 -6.983 9.677 1.00 98.62 216 VAL A CA 1
ATOM 1678 C C . VAL A 1 216 ? -14.337 -5.849 10.690 1.00 98.62 216 VAL A C 1
ATOM 1680 O O . VAL A 1 216 ? -15.368 -5.601 11.317 1.00 98.62 216 VAL A O 1
ATOM 1683 N N . THR A 1 217 ? -13.219 -5.139 10.816 1.00 98.31 217 THR A N 1
ATOM 1684 C CA . THR A 1 217 ? -13.125 -3.888 11.573 1.00 98.31 217 THR A CA 1
ATOM 1685 C C . THR A 1 217 ? -12.765 -2.748 10.632 1.00 98.31 217 THR A C 1
ATOM 1687 O O . THR A 1 217 ? -11.751 -2.807 9.939 1.00 98.31 217 THR A O 1
ATOM 1690 N N . LEU A 1 218 ? -13.599 -1.707 10.629 1.00 98.06 218 LEU A N 1
ATOM 1691 C CA . LEU A 1 218 ? -13.264 -0.433 10.003 1.00 98.06 218 LEU A CA 1
ATOM 1692 C C . LEU A 1 218 ? -12.409 0.376 10.977 1.00 98.06 218 LEU A C 1
ATOM 1694 O O . LEU A 1 218 ? -12.812 0.596 12.121 1.00 98.06 218 LEU A O 1
ATOM 1698 N N . CYS A 1 219 ? -11.229 0.778 10.530 1.00 97.81 219 CYS A N 1
ATOM 1699 C CA . CYS A 1 219 ? -10.244 1.474 11.340 1.00 97.81 219 CYS A CA 1
ATOM 1700 C C . CYS A 1 219 ? -10.174 2.947 10.930 1.00 97.81 219 CYS A C 1
ATOM 1702 O O . CYS A 1 219 ? -9.945 3.246 9.758 1.00 97.81 219 CYS A O 1
ATOM 1704 N N . GLY A 1 220 ? -10.298 3.842 11.913 1.00 96.44 220 GLY A N 1
ATOM 1705 C CA . GLY A 1 220 ? -10.069 5.270 11.723 1.00 96.44 220 GLY A CA 1
ATOM 1706 C C . GLY A 1 220 ? -11.228 6.031 11.086 1.00 96.44 220 GLY A C 1
ATOM 1707 O O . GLY A 1 220 ? -12.395 5.703 11.304 1.00 96.44 220 GLY A O 1
ATOM 1708 N N . GLU A 1 221 ? -10.882 7.063 10.320 1.00 95.94 221 GLU A N 1
ATOM 1709 C CA . GLU A 1 221 ? -11.811 7.994 9.667 1.00 95.94 221 GLU A CA 1
ATOM 1710 C C . GLU A 1 221 ? -11.787 7.851 8.137 1.00 95.94 221 GLU A C 1
ATOM 1712 O O . GLU A 1 221 ? -10.887 7.229 7.570 1.00 95.94 221 GLU A O 1
ATOM 1717 N N . LEU A 1 222 ? -12.801 8.397 7.455 1.00 93.44 222 LEU A N 1
ATOM 1718 C CA . LEU A 1 222 ? -12.912 8.316 5.991 1.00 93.44 222 LEU A CA 1
ATOM 1719 C C . LEU A 1 222 ? -12.108 9.393 5.253 1.00 93.44 222 LEU A C 1
ATOM 1721 O O . LEU A 1 222 ? -11.704 9.202 4.106 1.00 93.44 222 LEU A O 1
ATOM 1725 N N . SER A 1 223 ? -11.863 10.509 5.927 1.00 88.75 223 SER A N 1
ATOM 1726 C CA . SER A 1 223 ? -11.173 11.683 5.410 1.00 88.75 223 SER A CA 1
ATOM 1727 C C . SER A 1 223 ? -9.997 12.044 6.302 1.00 88.75 223 SER A C 1
ATOM 1729 O O . SER A 1 223 ? -9.923 11.621 7.454 1.00 88.75 223 SER A O 1
ATOM 1731 N N . ASP A 1 224 ? -9.098 12.856 5.764 1.00 84.50 224 ASP A N 1
ATOM 1732 C CA . ASP A 1 224 ? -7.972 13.396 6.506 1.00 84.50 224 ASP A CA 1
ATOM 1733 C C . ASP A 1 224 ? -8.455 14.331 7.636 1.00 84.50 224 ASP A C 1
ATOM 1735 O O . ASP A 1 224 ? -9.036 15.380 7.348 1.00 84.50 224 ASP A O 1
ATOM 1739 N N . PRO A 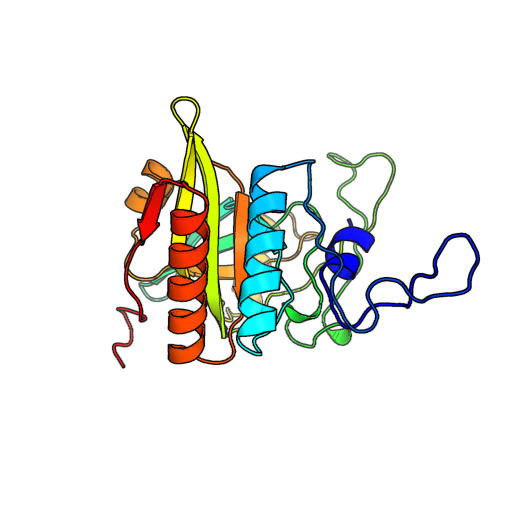1 225 ? -8.213 14.003 8.919 1.00 77.94 225 PRO A N 1
ATOM 1740 C CA . PRO A 1 225 ? -8.627 14.860 10.028 1.00 77.94 225 PRO A CA 1
ATOM 1741 C C . PRO A 1 225 ? -7.855 16.188 10.078 1.00 77.94 225 PRO A C 1
ATOM 1743 O O . PRO A 1 225 ? -8.326 17.140 10.701 1.00 77.94 225 PRO A O 1
ATOM 1746 N N . SER A 1 226 ? -6.685 16.277 9.433 1.00 73.44 226 SER A N 1
ATOM 1747 C CA . SER A 1 226 ? -5.918 17.525 9.325 1.00 73.44 226 SER A CA 1
ATOM 1748 C C . SER A 1 226 ? -6.450 18.462 8.233 1.00 73.44 226 SER A C 1
ATOM 1750 O O . SER A 1 226 ? -6.142 19.655 8.244 1.00 73.44 226 SER A O 1
ATOM 1752 N N . ASN A 1 227 ? -7.286 17.948 7.325 1.00 63.84 227 ASN A N 1
ATOM 1753 C CA . ASN A 1 227 ? -7.897 18.702 6.237 1.00 63.84 227 ASN A CA 1
ATOM 1754 C C . ASN A 1 227 ? -9.340 18.215 5.980 1.00 63.84 227 ASN A C 1
ATOM 1756 O O . ASN A 1 227 ? -9.586 17.499 5.004 1.00 63.84 227 ASN A O 1
ATOM 1760 N N . PRO A 1 228 ? -10.293 18.562 6.867 1.00 58.25 228 PRO A N 1
ATOM 1761 C CA . PRO A 1 228 ? -11.680 18.136 6.731 1.00 58.25 228 PRO A CA 1
ATOM 1762 C C . PRO A 1 228 ? -12.299 18.759 5.473 1.00 58.25 228 PRO A C 1
ATOM 1764 O O . PRO A 1 228 ? -12.434 19.979 5.376 1.00 58.25 228 PRO A O 1
ATOM 1767 N N . SER A 1 229 ? -12.645 17.904 4.509 1.00 49.62 229 SER A N 1
ATOM 1768 C CA . SER A 1 229 ? -13.352 18.255 3.269 1.00 49.62 229 SER A CA 1
ATOM 1769 C C . SER A 1 229 ? -14.819 18.592 3.499 1.00 49.62 229 SER A C 1
ATOM 1771 O O . SER A 1 229 ? -15.458 17.812 4.244 1.00 49.62 229 SER A O 1
#

Foldseek 3Di:
DAVQQQLLELPHDFDADPVRPDGDNHSHHDQHAPPPPVQLSVLLVLLQVLCVVLVWHSRKYKFFQDDWDDDPNAIWTKGWHQAEHHQVQADVRPVQWDWDWRDCVVPVPTDTGGAHEGDWAKKKKKTWDDDPNAIAMEIFIWIFDDDDPVVVVVVCVVDPVRIYITTIGTAAADPVNCVVPPPDRIMMMDGGPHLVRNVSSRVSSQVVCVVVVHHYDYDHDSDHPVDDD